Protein 1ZBT (pdb70)

Secondary structure (DSSP, 8-state):
---HHHHHHHHHHHHHH---HHHHHHHHHHHHHHHHHHHHHHHHH--TTT--HHHHHHHHHHHHHHHHHHHTTTSPPPTTTTS----EEEE-TTTHHHHHHHHHHH--HHHHHHHT-B----EEE-SSS-EEEEE--BSTTHHHHHGGG-EEEEEEE--TT-SS-PPEEEEEEEE-----GGGS---GGGEEEEEE------EEEEEETTTTEEE---SSSHHHHHHH--HHHHHHHHHHHHHHHHHT----S-S-TTSEEEEEETTTTEEEETTTTEEES-HHHHHTT--HHHHHHHHHHHHHHHHHH--

Radius of gyration: 23.43 Å; Cα contacts (8 Å, |Δi|>4): 506; chains: 1; bounding box: 68×44×74 Å

InterPro domains:
  IPR000352 Peptide chain release factor class I [PF00472] (212-322)
  IPR000352 Peptide chain release factor class I [PS00745] (229-245)
  IPR004373 Peptide chain release factor 1 [MF_00093] (3-358)
  IPR004373 Peptide chain release factor 1 [TIGR00019] (3-358)
  IPR005139 Peptide chain release factor [PF03462] (11-205)
  IPR005139 Peptide chain release factor [SM00937] (65-180)
  IPR045853 Peptide chain release factor class I superfamily [SSF75620] (10-354)
  IPR050057 Prokaryotic/Mitochondrial Release Factor [PTHR43804] (4-354)

B-factor: mean 55.48, std 9.58, range [25.25, 95.74]

Nearest PDB structures (foldseek):
  1zbt-assembly1_A  TM=1.003E+00  e=2.595E-54  Streptococcus mutans
  6orl-assembly1_A  TM=9.577E-01  e=1.094E-27  Escherichia coli
  5czp-assembly2_QY  TM=5.592E-01  e=3.294E-20  Escherichia coli K-12
  5u9f-assembly1_Z  TM=5.588E-01  e=1.654E-20  Escherichia coli K-12
  6szs-assembly1_z  TM=5.430E-01  e=8.683E-19  Bacillus subtilis subsp. subtilis str. 168

Organism: Streptococcus mutans serotype c (strain ATCC 700610 / UA159) (NCBI:txid210007)

Solvent-accessible surface area: 17696 Å² total

CATH classification: 6.10.140.1950 (+2 more: 3.30.70.1660, 3.30.160.20)

Structure (mmCIF, N/CA/C/O backbone):
data_1ZBT
#
_entry.id   1ZBT
#
_cell.length_a   69.444
_cell.length_b   69.444
_cell.length_c   188.165
_cell.angle_alpha   90.000
_cell.angle_beta   90.000
_cell.angle_gamma   90.000
#
_symmetry.space_group_name_H-M   'P 43 21 2'
#
loop_
_entity.id
_entity.type
_entity.pdbx_description
1 polymer 'Peptide chain release factor 1'
2 water water
#
loop_
_atom_site.group_PDB
_atom_site.id
_atom_site.type_symbol
_atom_site.label_atom_id
_atom_site.label_alt_id
_atom_site.label_comp_id
_atom_site.label_asym_id
_atom_site.label_entity_id
_atom_site.label_seq_id
_atom_site.pdbx_PDB_ins_code
_atom_site.Cartn_x
_atom_site.Cartn_y
_atom_site.Cartn_z
_atom_site.occupancy
_atom_site.B_iso_or_equiv
_atom_site.auth_seq_id
_atom_site.auth_comp_id
_atom_site.auth_asym_id
_atom_site.auth_atom_id
_atom_site.pdbx_PDB_model_num
ATOM 1 N N . HIS A 1 11 ? 13.667 55.595 78.937 1.00 68.89 -1 HIS A N 1
ATOM 2 C CA . HIS A 1 11 ? 14.249 54.480 79.734 1.00 68.54 -1 HIS A CA 1
ATOM 3 C C . HIS A 1 11 ? 15.219 55.024 80.783 1.00 68.23 -1 HIS A C 1
ATOM 4 O O . HIS A 1 11 ? 16.432 55.070 80.545 1.00 69.44 -1 HIS A O 1
ATOM 6 N N . HIS A 1 12 ? 14.675 55.440 81.931 1.00 66.77 0 HIS A N 1
ATOM 7 C CA . HIS A 1 12 ? 15.488 55.880 83.086 1.00 66.23 0 HIS A CA 1
ATOM 8 C C . HIS A 1 12 ? 15.769 54.702 84.024 1.00 64.57 0 HIS A C 1
ATOM 9 O O . HIS A 1 12 ? 15.245 54.617 85.137 1.00 63.71 0 HIS A O 1
ATOM 24 N N . ASN A 1 14 ? 18.425 51.746 85.870 1.00 53.71 2 ASN A N 1
ATOM 25 C CA . ASN A 1 14 ? 19.680 51.760 86.619 1.00 50.02 2 ASN A CA 1
ATOM 26 C C . ASN A 1 14 ? 20.619 50.701 86.102 1.00 48.96 2 ASN A C 1
ATOM 27 O O . ASN A 1 14 ? 20.296 49.999 85.156 1.00 48.33 2 ASN A O 1
ATOM 32 N N . ILE A 1 15 ? 21.790 50.607 86.720 1.00 49.02 3 ILE A N 1
ATOM 33 C CA . ILE A 1 15 ? 22.806 49.648 86.306 1.00 50.82 3 ILE A CA 1
ATOM 34 C C . ILE A 1 15 ? 22.249 48.222 86.209 1.00 50.65 3 ILE A C 1
ATOM 35 O O . ILE A 1 15 ? 22.551 47.500 85.262 1.00 51.18 3 ILE A O 1
ATOM 40 N N . TYR A 1 16 ? 21.420 47.825 87.170 1.00 49.47 4 TYR A N 1
ATOM 41 C CA . TYR A 1 16 ? 20.927 46.449 87.198 1.00 48.45 4 TYR A CA 1
ATOM 42 C C . TYR A 1 16 ? 19.915 46.198 86.087 1.00 47.12 4 TYR A C 1
ATOM 43 O O . TYR A 1 16 ? 19.844 45.100 85.528 1.00 46.20 4 TYR A O 1
ATOM 52 N N . ASP A 1 17 ? 19.129 47.221 85.783 1.00 45.65 5 ASP A N 1
ATOM 53 C CA . ASP A 1 17 ? 18.206 47.154 84.678 1.00 44.53 5 ASP A CA 1
ATOM 54 C C . ASP A 1 17 ? 18.939 47.003 83.364 1.00 45.41 5 ASP A C 1
ATOM 55 O O . ASP A 1 17 ? 18.569 46.171 82.535 1.00 46.74 5 ASP A O 1
ATOM 60 N N . GLN A 1 18 ? 19.994 47.790 83.185 1.00 45.53 6 GLN A N 1
ATOM 61 C CA . GLN A 1 18 ? 20.788 47.739 81.963 1.00 45.44 6 GLN A CA 1
ATOM 62 C C . GLN A 1 18 ? 21.400 46.368 81.747 1.00 45.26 6 GLN A C 1
ATOM 63 O O . GLN A 1 18 ? 21.416 45.848 80.624 1.00 46.37 6 GLN A O 1
ATOM 69 N N . LEU A 1 19 ? 21.912 45.794 82.829 1.00 45.75 7 LEU A N 1
ATOM 70 C CA . LEU A 1 19 ? 22.572 44.482 82.791 1.00 46.42 7 LEU A CA 1
ATOM 71 C C . LEU A 1 19 ? 21.584 43.358 82.564 1.00 45.77 7 LEU A C 1
ATOM 72 O O . LEU A 1 19 ? 21.887 42.400 81.866 1.00 46.16 7 LEU A O 1
ATOM 77 N N . GLN A 1 20 ? 20.412 43.475 83.172 1.00 46.70 8 GLN A N 1
ATOM 78 C CA . GLN A 1 20 ? 19.326 42.538 82.933 1.00 47.16 8 GLN A CA 1
ATOM 79 C C . GLN A 1 20 ? 18.845 42.644 81.481 1.00 47.76 8 GLN A C 1
ATOM 80 O O . GLN A 1 20 ? 18.510 41.634 80.856 1.00 48.21 8 GLN A O 1
ATOM 86 N N . ALA A 1 21 ? 18.826 43.869 80.951 1.00 47.26 9 ALA A N 1
ATOM 87 C CA . ALA A 1 21 ? 18.498 44.092 79.545 1.00 47.01 9 ALA A CA 1
ATOM 88 C C . ALA A 1 21 ? 19.531 43.434 78.628 1.00 47.11 9 ALA A C 1
ATOM 89 O O . ALA A 1 21 ? 19.169 42.876 77.596 1.00 47.80 9 ALA A O 1
ATOM 91 N N . VAL A 1 22 ? 20.808 43.489 79.000 1.00 46.70 10 VAL A N 1
ATOM 92 C CA . VAL A 1 22 ? 21.843 42.803 78.224 1.00 46.23 10 VAL A CA 1
ATOM 93 C C . VAL A 1 22 ? 21.636 41.297 78.260 1.00 47.43 10 VAL A C 1
ATOM 94 O O . VAL A 1 22 ? 21.703 40.631 77.224 1.00 48.79 10 VAL A O 1
ATOM 98 N N . GLU A 1 23 ? 21.405 40.757 79.452 1.00 48.84 11 GLU A N 1
ATOM 99 C CA . GLU A 1 23 ? 21.229 39.314 79.593 1.00 50.82 11 GLU A CA 1
ATOM 100 C C . GLU A 1 23 ? 20.008 38.839 78.793 1.00 50.57 11 GLU A C 1
ATOM 101 O O . GLU A 1 23 ? 20.063 37.816 78.119 1.00 51.52 11 GLU A O 1
ATOM 107 N N . ASP A 1 24 ? 18.919 39.599 78.853 1.00 50.24 12 ASP A N 1
ATOM 108 C CA . ASP A 1 24 ? 17.723 39.286 78.078 1.00 50.00 12 ASP A CA 1
ATOM 109 C C . ASP A 1 24 ? 17.996 39.333 76.573 1.00 50.09 12 ASP A C 1
ATOM 110 O O . ASP A 1 24 ? 17.483 38.501 75.827 1.00 50.08 12 ASP A O 1
ATOM 115 N N . ARG A 1 25 ? 18.799 40.303 76.139 1.00 50.08 13 ARG A N 1
ATOM 116 C CA . ARG A 1 25 ? 19.203 40.415 74.738 1.00 50.47 13 ARG A CA 1
ATOM 117 C C . ARG A 1 25 ? 20.157 39.295 74.374 1.00 51.60 13 ARG A C 1
ATOM 118 O O . ARG A 1 25 ? 20.121 38.790 73.259 1.00 51.33 13 ARG A O 1
ATOM 120 N N . TYR A 1 26 ? 21.015 38.914 75.318 1.00 53.21 14 TYR A N 1
ATOM 121 C CA . TYR A 1 26 ? 21.894 37.759 75.144 1.00 53.78 14 TYR A CA 1
ATOM 122 C C . TYR A 1 26 ? 21.074 36.475 74.921 1.00 54.13 14 TYR A C 1
ATOM 123 O O . TYR A 1 26 ? 21.297 35.759 73.943 1.00 54.26 14 TYR A O 1
ATOM 132 N N . GLU A 1 27 ? 20.113 36.203 75.805 1.00 54.38 15 GLU A N 1
ATOM 133 C CA . GLU A 1 27 ? 19.256 35.010 75.680 1.00 54.31 15 GLU A CA 1
ATOM 134 C C . GLU A 1 27 ? 18.380 35.043 74.420 1.00 55.04 15 GLU A C 1
ATOM 135 O O . GLU A 1 27 ? 17.965 33.997 73.923 1.00 53.87 15 GLU A O 1
ATOM 141 N N . GLU A 1 28 ? 18.103 36.245 73.914 1.00 56.40 16 GLU A N 1
ATOM 142 C CA . GLU A 1 28 ? 17.501 36.414 72.589 1.00 57.02 16 GLU A CA 1
ATOM 143 C C . GLU A 1 28 ? 18.471 35.937 71.512 1.00 56.96 16 GLU A C 1
ATOM 144 O O . GLU A 1 28 ? 18.077 35.238 70.587 1.00 57.42 16 GLU A O 1
ATOM 150 N N . LEU A 1 29 ? 19.741 36.313 71.644 1.00 57.18 17 LEU A N 1
ATOM 151 C CA . LEU A 1 29 ? 20.778 35.902 70.696 1.00 56.72 17 LEU A CA 1
ATOM 152 C C . LEU A 1 29 ? 21.240 34.470 70.988 1.00 56.25 17 LEU A C 1
ATOM 153 O O . LEU A 1 29 ? 20.727 33.502 70.399 1.00 55.58 17 LEU A O 1
ATOM 158 N N . ARG A 1 50 ? 26.362 37.454 66.175 1.00 47.71 38 ARG A N 1
ATOM 159 C CA . ARG A 1 50 ? 27.775 37.560 66.516 1.00 48.72 38 ARG A CA 1
ATOM 160 C C . ARG A 1 50 ? 28.009 38.628 67.576 1.00 50.79 38 ARG A C 1
ATOM 161 O O . ARG A 1 50 ? 29.155 38.871 67.962 1.00 50.90 38 ARG A O 1
ATOM 163 N N . GLU A 1 51 ? 26.921 39.265 68.031 1.00 52.58 39 GLU A N 1
ATOM 164 C CA . GLU A 1 51 ? 26.931 40.174 69.195 1.00 53.27 39 GLU A CA 1
ATOM 165 C C . GLU A 1 51 ? 26.672 39.423 70.507 1.00 54.67 39 GLU A C 1
ATOM 166 O O . GLU A 1 51 ? 26.558 40.048 71.571 1.00 53.92 39 GLU A O 1
ATOM 168 N N . GLU A 1 52 ? 26.557 38.094 70.422 1.00 55.32 40 GLU A N 1
ATOM 169 C CA . GLU A 1 52 ? 26.472 37.234 71.601 1.00 55.31 40 GLU A CA 1
ATOM 170 C C . GLU A 1 52 ? 27.827 37.193 72.305 1.00 55.61 40 GLU A C 1
ATOM 171 O O . GLU A 1 52 ? 27.891 37.212 73.537 1.00 56.44 40 GLU A O 1
ATOM 173 N N . ALA A 1 53 ? 28.905 37.140 71.520 1.00 55.56 41 ALA A N 1
ATOM 174 C CA . ALA A 1 53 ? 30.263 37.143 72.070 1.00 55.79 41 ALA A CA 1
ATOM 175 C C . ALA A 1 53 ? 30.585 38.490 72.717 1.00 56.10 41 ALA A C 1
ATOM 176 O O . ALA A 1 53 ? 31.275 38.547 73.743 1.00 56.07 41 ALA A O 1
ATOM 178 N N . ASN A 1 54 ? 30.066 39.565 72.122 1.00 55.99 42 ASN A N 1
ATOM 179 C CA . ASN A 1 54 ? 30.199 40.911 72.688 1.00 56.11 42 ASN A CA 1
ATOM 180 C C . ASN A 1 54 ? 29.623 40.986 74.100 1.00 56.00 42 ASN A C 1
ATOM 181 O O . ASN A 1 54 ? 30.148 41.715 74.946 1.00 56.73 42 ASN A O 1
ATOM 186 N N . SER A 1 55 ? 28.541 40.234 74.333 1.00 55.55 43 SER A N 1
ATOM 187 C CA . SER A 1 55 ? 27.852 40.181 75.634 1.00 54.81 43 SER A CA 1
ATOM 188 C C . SER A 1 55 ? 28.445 39.146 76.597 1.00 54.78 43 SER A C 1
ATOM 189 O O . SER A 1 55 ? 28.478 39.382 77.805 1.00 55.35 43 SER A O 1
ATOM 192 N N . ARG A 1 56 ? 28.893 38.010 76.052 1.00 54.25 44 ARG A N 1
ATOM 193 C CA . ARG A 1 56 ? 29.361 36.844 76.833 1.00 53.27 44 ARG A CA 1
ATOM 194 C C . ARG A 1 56 ? 29.976 37.176 78.200 1.00 52.31 44 ARG A C 1
ATOM 195 O O . ARG A 1 56 ? 29.484 36.709 79.223 1.00 50.56 44 ARG A O 1
ATOM 197 N N . GLU A 1 57 ? 31.039 37.985 78.206 1.00 52.42 45 GLU A N 1
ATOM 198 C CA . GLU A 1 57 ? 31.770 38.329 79.440 1.00 52.00 45 GLU A CA 1
ATOM 199 C C . GLU A 1 57 ? 30.893 39.055 80.450 1.00 51.93 45 GLU A C 1
ATOM 200 O O . GLU A 1 57 ? 30.992 38.797 81.652 1.00 53.24 45 GLU A O 1
ATOM 202 N N . THR A 1 58 ? 30.031 39.953 79.973 1.00 51.33 46 THR A N 1
ATOM 203 C CA . THR A 1 58 ? 29.179 40.740 80.871 1.00 50.18 46 THR A CA 1
ATOM 204 C C . THR A 1 58 ? 28.126 39.884 81.571 1.00 49.94 46 THR A C 1
ATOM 205 O O . THR A 1 58 ? 27.930 40.009 82.784 1.00 48.29 46 THR A O 1
ATOM 209 N N . VAL A 1 59 ? 27.456 39.012 80.822 1.00 50.25 47 VAL A N 1
ATOM 210 C CA . VAL A 1 59 ? 26.376 38.224 81.408 1.00 51.29 47 VAL A CA 1
ATOM 211 C C . VAL A 1 59 ? 26.918 37.274 82.480 1.00 51.51 47 VAL A C 1
ATOM 212 O O . VAL A 1 59 ? 26.271 37.068 83.500 1.00 51.99 47 VAL A O 1
ATOM 216 N N . ALA A 1 60 ? 28.112 36.725 82.256 1.00 51.56 48 ALA A N 1
ATOM 217 C CA . ALA A 1 60 ? 28.733 35.792 83.199 1.00 51.41 48 ALA A CA 1
ATOM 218 C C . ALA A 1 60 ? 29.133 36.496 84.501 1.00 51.35 48 ALA A C 1
ATOM 219 O O . ALA A 1 60 ? 29.166 35.873 85.566 1.00 51.17 48 ALA A O 1
ATOM 221 N N . VAL A 1 61 ? 29.429 37.791 84.408 1.00 51.44 49 VAL A N 1
ATOM 222 C CA . VAL A 1 61 ? 29.748 38.603 85.585 1.00 51.53 49 VAL A CA 1
ATOM 223 C C . VAL A 1 61 ? 28.482 38.963 86.362 1.00 52.00 49 VAL A C 1
ATOM 224 O O . VAL A 1 61 ? 28.434 38.819 87.585 1.00 52.13 49 VAL A O 1
ATOM 228 N N . TYR A 1 62 ? 27.465 39.437 85.643 1.00 52.39 50 TYR A N 1
ATOM 229 C CA . TYR A 1 62 ? 26.182 39.790 86.250 1.00 52.38 50 TYR A CA 1
ATOM 230 C C . TYR A 1 62 ? 25.5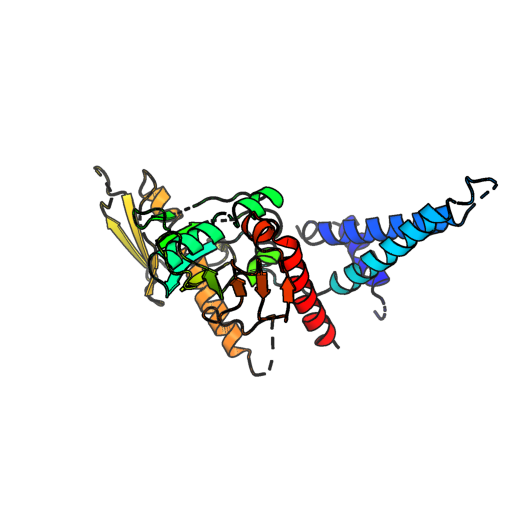06 38.546 86.818 1.00 52.34 50 TYR A C 1
ATOM 231 O O . TYR A 1 62 ? 25.015 38.576 87.941 1.00 52.76 50 TYR A O 1
ATOM 240 N N . ARG A 1 63 ? 25.502 37.453 86.051 1.00 51.86 51 ARG A N 1
ATOM 241 C CA . ARG A 1 63 ? 25.003 36.161 86.538 1.00 51.27 51 ARG A CA 1
ATOM 242 C C . ARG A 1 63 ? 25.744 35.700 87.784 1.00 51.83 51 ARG A C 1
ATOM 243 O O . ARG A 1 63 ? 25.136 35.128 88.696 1.00 51.96 51 ARG A O 1
ATOM 251 N N . GLU A 1 64 ? 27.047 35.946 87.836 1.00 51.46 52 GLU A N 1
ATOM 252 C CA . GLU A 1 64 ? 27.799 35.581 89.024 1.00 52.41 52 GLU A CA 1
ATOM 253 C C . GLU A 1 64 ? 27.500 36.516 90.201 1.00 51.56 52 GLU A C 1
ATOM 254 O O . GLU A 1 64 ? 27.508 36.082 91.354 1.00 51.26 52 GLU A O 1
ATOM 260 N N . TYR A 1 65 ? 27.242 37.790 89.906 1.00 50.92 53 TYR A N 1
ATOM 261 C CA . TYR A 1 65 ? 26.817 38.757 90.925 1.00 50.09 53 TYR A CA 1
ATOM 262 C C . TYR A 1 65 ? 25.453 38.391 91.507 1.00 49.88 53 TYR A C 1
ATOM 263 O O . TYR A 1 65 ? 25.195 38.561 92.699 1.00 50.29 53 TYR A O 1
ATOM 272 N N . LYS A 1 66 ? 24.570 37.915 90.648 1.00 50.03 54 LYS A N 1
ATOM 273 C CA . LYS A 1 66 ? 23.256 37.475 91.086 1.00 49.50 54 LYS A CA 1
ATOM 274 C C . LYS A 1 66 ? 23.356 36.217 91.935 1.00 50.34 54 LYS A C 1
ATOM 275 O O . LYS A 1 66 ? 22.569 36.028 92.864 1.00 50.08 54 LYS A O 1
ATOM 281 N N . GLN A 1 67 ? 24.327 35.364 91.617 1.00 52.41 55 GLN A N 1
ATOM 282 C CA . GLN A 1 67 ? 24.601 34.167 92.422 1.00 53.49 55 GLN A CA 1
ATOM 283 C C . GLN A 1 67 ? 25.111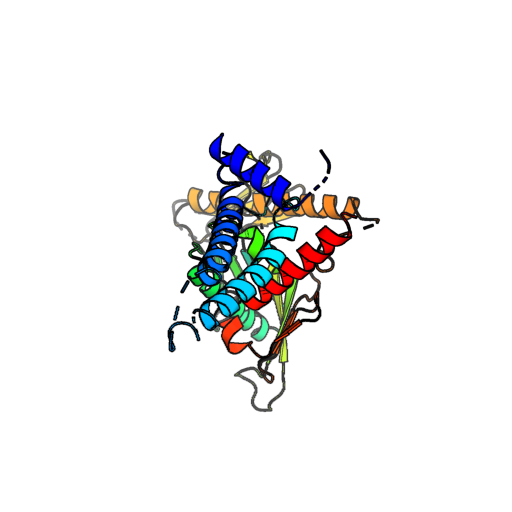 34.560 93.809 1.00 53.91 55 GLN A C 1
ATOM 284 O O . GLN A 1 67 ? 24.730 33.946 94.801 1.00 54.99 55 GLN A O 1
ATOM 290 N N . VAL A 1 68 ? 25.959 35.587 93.871 1.00 54.30 56 VAL A N 1
ATOM 291 C CA . VAL A 1 68 ? 26.479 36.084 95.146 1.00 54.38 56 VAL A CA 1
ATOM 292 C C . VAL A 1 68 ? 25.323 36.631 95.986 1.00 54.86 56 VAL A C 1
ATOM 293 O O . VAL A 1 68 ? 25.208 36.316 97.167 1.00 54.98 56 VAL A O 1
ATOM 297 N N . VAL A 1 69 ? 24.461 37.430 95.361 1.00 55.87 57 VAL A N 1
ATOM 298 C CA . VAL A 1 69 ? 23.322 38.057 96.049 1.00 55.77 57 VAL A CA 1
ATOM 299 C C . VAL A 1 69 ? 22.346 37.003 96.594 1.00 55.46 57 VAL A C 1
ATOM 300 O O . VAL A 1 69 ? 21.749 37.185 97.662 1.00 55.09 57 VAL A O 1
ATOM 304 N N . GLN A 1 70 ? 22.193 35.905 95.862 1.00 55.18 58 GLN A N 1
ATOM 305 C CA . GLN A 1 70 ? 21.426 34.779 96.358 1.00 55.68 58 GLN A CA 1
ATOM 306 C C . GLN A 1 70 ? 22.149 34.165 97.552 1.00 56.43 58 GLN A C 1
ATOM 307 O O . GLN A 1 70 ? 21.531 33.926 98.589 1.00 56.63 58 GLN A O 1
ATOM 313 N N . ASN A 1 71 ? 23.459 33.942 97.406 1.00 56.80 59 ASN A N 1
ATOM 314 C CA . ASN A 1 71 ? 24.297 33.371 98.478 1.00 56.76 59 ASN A CA 1
ATOM 315 C C . ASN A 1 71 ? 24.223 34.147 99.806 1.00 57.64 59 ASN A C 1
ATOM 316 O O . ASN A 1 71 ? 24.336 33.557 100.893 1.00 57.98 59 ASN A O 1
ATOM 321 N N . ILE A 1 72 ? 24.035 35.461 99.709 1.00 57.84 60 ILE A N 1
ATOM 322 C CA . ILE A 1 72 ? 23.885 36.325 100.884 1.00 58.39 60 ILE A CA 1
ATOM 323 C C . ILE A 1 72 ? 22.513 36.108 101.522 1.00 59.22 60 ILE A C 1
ATOM 324 O O . ILE A 1 72 ? 22.397 35.978 102.743 1.00 59.19 60 ILE A O 1
ATOM 329 N N . ALA A 1 73 ? 21.481 36.059 100.684 1.00 61.09 61 ALA A N 1
ATOM 330 C CA . ALA A 1 73 ? 20.124 35.729 101.127 1.00 61.73 61 ALA A CA 1
ATOM 331 C C . ALA A 1 73 ? 20.055 34.327 101.735 1.00 62.22 61 ALA A C 1
ATOM 332 O O . ALA A 1 73 ? 19.359 34.115 102.728 1.00 62.83 61 ALA A O 1
ATOM 334 N N . ASP A 1 74 ? 20.776 33.377 101.139 1.00 63.33 62 ASP A N 1
ATOM 335 C CA . ASP A 1 74 ? 20.860 32.003 101.664 1.00 64.94 62 ASP A CA 1
ATOM 336 C C . ASP A 1 74 ? 21.536 31.955 103.043 1.00 65.79 62 ASP A C 1
ATOM 337 O O . ASP A 1 74 ? 21.064 31.267 103.955 1.00 65.76 62 ASP A O 1
ATOM 342 N N . ALA A 1 75 ? 22.641 32.687 103.186 1.00 66.54 63 ALA A N 1
ATOM 343 C CA . ALA A 1 75 ? 23.383 32.734 104.451 1.00 66.28 63 ALA A CA 1
ATOM 344 C C . ALA A 1 75 ? 22.571 33.404 105.561 1.00 65.72 63 ALA A C 1
ATOM 345 O O . ALA A 1 75 ? 22.741 33.082 106.743 1.00 66.03 63 ALA A O 1
ATOM 347 N N . GLN A 1 76 ? 21.689 34.326 105.177 1.00 64.88 64 GLN A N 1
ATOM 348 C CA . GLN A 1 76 ? 20.800 34.988 106.134 1.00 64.17 64 GLN A CA 1
ATOM 349 C C . GLN A 1 76 ? 19.701 34.065 106.651 1.00 63.67 64 GLN A C 1
ATOM 350 O O . GLN A 1 76 ? 19.186 34.288 107.745 1.00 63.30 64 GLN A O 1
ATOM 356 N N . GLU A 1 77 ? 19.359 33.030 105.877 1.00 63.57 65 GLU A N 1
ATOM 357 C CA . GLU A 1 77 ? 18.402 31.990 106.313 1.00 63.03 65 GLU A CA 1
ATOM 358 C C . GLU A 1 77 ? 19.069 30.813 107.058 1.00 61.96 65 GLU A C 1
ATOM 359 O O . GLU A 1 77 ? 18.416 30.144 107.865 1.00 62.05 65 GLU A O 1
ATOM 366 N N . PRO A 1 86 ? 25.119 24.962 116.396 1.00 57.90 74 PRO A N 1
ATOM 367 C CA . PRO A 1 86 ? 25.438 26.030 117.352 1.00 57.96 74 PRO A CA 1
ATOM 368 C C . PRO A 1 86 ? 26.634 26.875 116.890 1.00 58.00 74 PRO A C 1
ATOM 369 O O . PRO A 1 86 ? 26.549 28.108 116.873 1.00 57.51 74 PRO A O 1
ATOM 373 N N . GLU A 1 87 ? 27.733 26.200 116.535 1.00 57.73 75 GLU A N 1
ATOM 374 C CA . GLU A 1 87 ? 28.874 26.823 115.850 1.00 56.96 75 GLU A CA 1
ATOM 375 C C . GLU A 1 87 ? 28.665 26.828 114.336 1.00 56.39 75 GLU A C 1
ATOM 376 O O . GLU A 1 87 ? 29.493 27.367 113.599 1.00 56.25 75 GLU A O 1
ATOM 378 N N . LEU A 1 88 ? 27.574 26.213 113.879 1.00 55.76 76 LEU A N 1
ATOM 379 C CA . LEU A 1 88 ? 27.161 26.305 112.480 1.00 55.77 76 LEU A CA 1
ATOM 380 C C . LEU A 1 88 ? 26.608 27.703 112.202 1.00 55.90 76 LEU A C 1
ATOM 381 O O . LEU A 1 88 ? 26.693 28.199 111.076 1.00 55.67 76 LEU A O 1
ATOM 386 N N . GLU A 1 89 ? 26.031 28.327 113.232 1.00 56.16 77 GLU A N 1
ATOM 387 C CA . GLU A 1 89 ? 25.582 29.720 113.149 1.00 56.03 77 GLU A CA 1
ATOM 388 C C . GLU A 1 89 ? 26.784 30.648 112.933 1.00 56.14 77 GLU A C 1
ATOM 389 O O . GLU A 1 89 ? 26.747 31.542 112.085 1.00 55.49 77 GLU A O 1
ATOM 391 N N . GLU A 1 90 ? 27.852 30.418 113.698 1.00 56.80 78 GLU A N 1
ATOM 392 C CA . GLU A 1 90 ? 29.090 31.190 113.552 1.00 56.71 78 GLU A CA 1
ATOM 393 C C . GLU A 1 90 ? 29.762 30.928 112.204 1.00 56.18 78 GLU A C 1
ATOM 394 O O . GLU A 1 90 ? 30.349 31.836 111.617 1.00 56.07 78 GLU A O 1
ATOM 408 N N . ALA A 1 92 ? 28.136 30.014 109.289 1.00 53.01 80 ALA A N 1
ATOM 409 C CA . ALA A 1 92 ? 27.321 30.6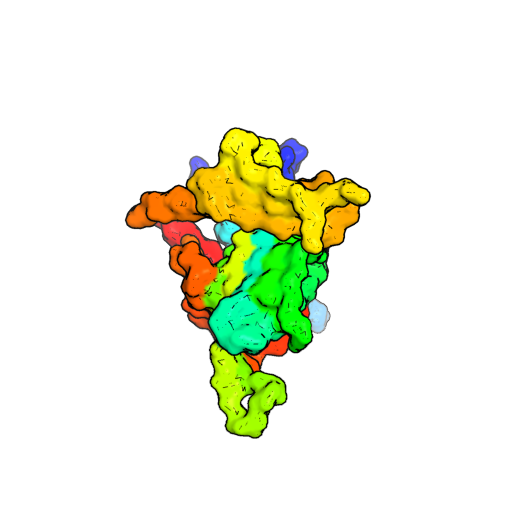90 108.278 1.00 51.92 80 ALA A CA 1
ATOM 410 C C . ALA A 1 92 ? 27.453 32.218 108.333 1.00 51.29 80 ALA A C 1
ATOM 411 O O . ALA A 1 92 ? 27.275 32.896 107.320 1.00 49.93 80 ALA A O 1
ATOM 413 N N . LYS A 1 93 ? 27.760 32.753 109.515 1.00 51.20 81 LYS A N 1
ATOM 414 C CA . LYS A 1 93 ? 27.968 34.193 109.690 1.00 51.30 81 LYS A CA 1
ATOM 415 C C . LYS A 1 93 ? 29.257 34.643 109.000 1.00 50.93 81 LYS A C 1
ATOM 416 O O . LYS A 1 93 ? 29.327 35.747 108.459 1.00 50.85 81 LYS A O 1
ATOM 418 N N . GLU A 1 94 ? 30.269 33.775 109.028 1.00 51.28 82 GLU A N 1
ATOM 419 C CA . GLU A 1 94 ? 31.512 33.966 108.263 1.00 50.74 82 GLU A CA 1
ATOM 420 C C . GLU A 1 94 ? 31.253 33.911 106.765 1.00 50.18 82 GLU A C 1
ATOM 421 O O . GLU A 1 94 ? 31.689 34.787 106.015 1.00 48.72 82 GLU A O 1
ATOM 427 N N . GLU A 1 95 ? 30.546 32.868 106.340 1.00 50.92 83 GLU A N 1
ATOM 428 C CA . GLU A 1 95 ? 30.178 32.699 104.934 1.00 52.61 83 GLU A CA 1
ATOM 429 C C . GLU A 1 95 ? 29.410 33.908 104.413 1.00 52.08 83 GLU A C 1
ATOM 430 O O . GLU A 1 95 ? 29.608 34.331 103.283 1.00 52.74 83 GLU A O 1
ATOM 436 N N . LEU A 1 96 ? 28.543 34.465 105.255 1.00 53.52 84 LEU A N 1
ATOM 437 C CA . LEU A 1 96 ? 27.778 35.661 104.915 1.00 52.98 84 LEU A CA 1
ATOM 438 C C . LEU A 1 96 ? 28.711 36.856 104.722 1.00 52.15 84 LEU A C 1
ATOM 439 O O . LEU A 1 96 ? 28.607 37.558 103.721 1.00 51.84 84 LEU A O 1
ATOM 444 N N . LYS A 1 97 ? 29.613 37.084 105.676 1.00 51.37 85 LYS A N 1
ATOM 445 C CA . LYS A 1 97 ? 30.581 38.177 105.566 1.00 50.90 85 LYS A CA 1
ATOM 446 C C . LYS A 1 97 ? 31.347 38.035 104.257 1.00 50.71 85 LYS A C 1
ATOM 447 O O . LYS A 1 97 ? 31.448 38.996 103.494 1.00 49.93 85 LYS A O 1
ATOM 449 N N . ASN A 1 98 ? 31.863 36.831 103.995 1.00 51.14 86 ASN A N 1
ATOM 450 C CA . ASN A 1 98 ? 32.594 36.550 102.743 1.00 51.78 86 ASN A CA 1
ATOM 451 C C . ASN A 1 98 ? 31.752 36.853 101.500 1.00 52.15 86 ASN A C 1
ATOM 452 O O . ASN A 1 98 ? 32.232 37.500 100.569 1.00 52.28 86 ASN A O 1
ATOM 457 N N . SER A 1 99 ? 30.501 36.400 101.492 1.00 52.35 87 SER A N 1
ATOM 4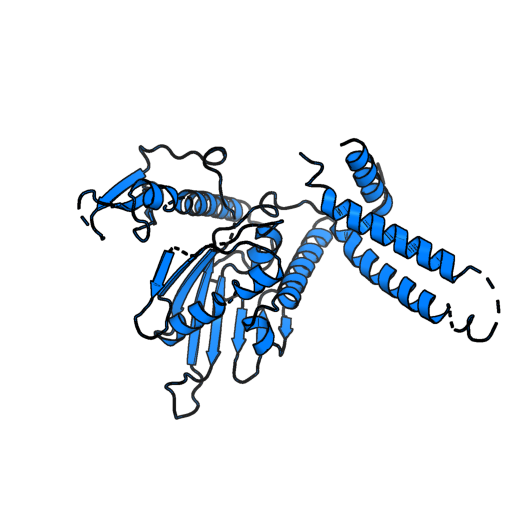58 C CA . SER A 1 99 ? 29.586 36.704 100.384 1.00 53.70 87 SER A CA 1
ATOM 459 C C . SER A 1 99 ? 29.351 38.207 100.238 1.00 54.48 87 SER A C 1
ATOM 460 O O . SER A 1 99 ? 29.374 38.724 99.126 1.00 57.33 87 SER A O 1
ATOM 463 N N . LYS A 1 100 ? 29.129 38.898 101.356 1.00 54.14 88 LYS A N 1
ATOM 464 C CA . LYS A 1 100 ? 28.852 40.338 101.344 1.00 52.96 88 LYS A CA 1
ATOM 465 C C . LYS A 1 100 ? 30.024 41.137 100.770 1.00 53.44 88 LYS A C 1
ATOM 466 O O . LYS A 1 100 ? 29.821 42.145 100.078 1.00 52.78 88 LYS A O 1
ATOM 472 N N . VAL A 1 101 ? 31.238 40.667 101.058 1.00 54.24 89 VAL A N 1
ATOM 473 C CA . VAL A 1 101 ? 32.481 41.299 100.600 1.00 55.41 89 VAL A CA 1
ATOM 474 C C . VAL A 1 101 ? 32.651 41.157 99.083 1.00 56.69 89 VAL A C 1
ATOM 475 O O . VAL A 1 101 ? 33.171 42.056 98.411 1.00 56.95 89 VAL A O 1
ATOM 479 N N . ALA A 1 102 ? 32.216 40.015 98.559 1.00 58.04 90 ALA A N 1
ATOM 480 C CA . ALA A 1 102 ? 32.284 39.734 97.129 1.00 58.40 90 ALA A CA 1
ATOM 481 C C . ALA A 1 102 ? 31.262 40.577 96.361 1.00 58.59 90 ALA A C 1
ATOM 482 O O . ALA A 1 102 ? 31.526 41.022 95.242 1.00 59.08 90 ALA A O 1
ATOM 484 N N . LYS A 1 103 ? 30.095 40.791 96.960 1.00 58.29 91 LYS A N 1
ATOM 485 C CA . LYS A 1 103 ? 29.109 41.696 96.388 1.00 57.50 91 LYS A CA 1
ATOM 486 C C . LYS A 1 103 ? 29.720 43.088 96.209 1.00 57.27 91 LYS A C 1
ATOM 487 O O . LYS A 1 103 ? 29.599 43.673 95.141 1.00 56.09 91 LYS A O 1
ATOM 493 N N . GLU A 1 104 ? 30.388 43.599 97.244 1.00 57.55 92 GLU A N 1
ATOM 494 C CA . GLU A 1 104 ? 31.081 44.891 97.158 1.00 57.21 92 GLU A CA 1
ATOM 495 C C . GLU A 1 104 ? 32.048 44.894 95.980 1.00 56.96 92 GLU A C 1
ATOM 496 O O . GLU A 1 104 ? 32.096 45.850 95.204 1.00 56.52 92 GLU A O 1
ATOM 498 N N . GLU A 1 105 ? 32.794 43.803 95.836 1.00 58.24 93 GLU A N 1
ATOM 499 C CA . GLU A 1 105 ? 33.787 43.674 94.760 1.00 59.56 93 GLU A CA 1
ATOM 500 C C . GLU A 1 105 ? 33.150 43.647 93.374 1.00 59.26 93 GLU A C 1
ATOM 501 O O . GLU A 1 105 ? 33.682 44.234 92.431 1.00 59.42 93 GLU A O 1
ATOM 507 N N . TYR A 1 106 ? 32.020 42.955 93.258 1.00 59.28 94 TYR A N 1
ATOM 508 C CA . TYR A 1 106 ? 31.284 42.885 92.000 1.00 59.53 94 TYR A CA 1
ATOM 509 C C . TYR A 1 106 ? 30.539 44.180 91.698 1.00 59.33 94 TYR A C 1
ATOM 510 O O . TYR A 1 106 ? 30.457 44.581 90.543 1.00 59.16 94 TYR A O 1
ATOM 519 N N . GLU A 1 107 ? 30.007 44.835 92.727 1.00 59.89 95 GLU A N 1
ATOM 520 C CA . GLU A 1 107 ? 29.364 46.140 92.554 1.00 60.11 95 GLU A CA 1
ATOM 521 C C . GLU A 1 107 ? 30.304 47.074 91.800 1.00 60.08 95 GLU A C 1
ATOM 522 O O . GLU A 1 107 ? 29.907 47.704 90.814 1.00 59.07 95 GLU A O 1
ATOM 528 N N . GLU A 1 108 ? 31.552 47.135 92.273 1.00 61.32 96 GLU A N 1
ATOM 529 C CA . GLU A 1 108 ? 32.610 47.932 91.641 1.00 62.22 96 GLU A CA 1
ATOM 530 C C . GLU A 1 108 ? 32.820 47.505 90.191 1.00 61.18 96 GLU A C 1
ATOM 531 O O . GLU A 1 108 ? 33.014 48.346 89.323 1.00 62.89 96 GLU A O 1
ATOM 537 N N . LYS A 1 109 ? 32.773 46.202 89.930 1.00 59.92 97 LYS A N 1
ATOM 538 C CA . LYS A 1 109 ? 32.922 45.687 88.567 1.00 59.61 97 LYS A CA 1
ATOM 539 C C . LYS A 1 109 ? 31.794 46.163 87.651 1.00 59.17 97 LYS A C 1
ATOM 540 O O . LYS A 1 109 ? 32.059 46.642 86.545 1.00 60.49 97 LYS A O 1
ATOM 546 N N . LEU A 1 110 ? 30.555 46.065 88.138 1.00 57.42 98 LEU A N 1
ATOM 547 C CA . LEU A 1 110 ? 29.354 46.243 87.317 1.00 55.89 98 LEU A CA 1
ATOM 548 C C . LEU A 1 110 ? 29.222 47.613 86.682 1.00 53.31 98 LEU A C 1
ATOM 549 O O . LEU A 1 110 ? 28.894 47.722 85.510 1.00 51.62 98 LEU A O 1
ATOM 554 N N . ARG A 1 111 ? 29.438 48.658 87.469 1.00 53.55 99 ARG A N 1
ATOM 555 C CA . ARG A 1 111 ? 29.289 50.031 86.970 1.00 53.17 99 ARG A CA 1
ATOM 556 C C . ARG A 1 111 ? 29.985 50.241 85.616 1.00 51.57 99 ARG A C 1
ATOM 557 O O . ARG A 1 111 ? 29.442 50.886 84.720 1.00 53.20 99 ARG A O 1
ATOM 561 N N . PHE A 1 112 ? 31.155 49.642 85.446 1.00 49.28 100 PHE A N 1
ATOM 562 C CA . PHE A 1 112 ? 31.972 49.862 84.251 1.00 47.67 100 PHE A CA 1
ATOM 563 C C . PHE A 1 112 ? 31.655 48.936 83.074 1.00 47.70 100 PHE A C 1
ATOM 564 O O . PHE A 1 112 ? 32.175 49.145 81.969 1.00 45.38 100 PHE A O 1
ATOM 572 N N . LEU A 1 113 ? 30.838 47.908 83.314 1.00 47.54 101 LEU A N 1
ATOM 573 C CA . LEU A 1 113 ? 30.509 46.924 82.283 1.00 48.01 101 LEU A CA 1
ATOM 574 C C . LEU A 1 113 ? 29.785 47.537 81.104 1.00 48.56 101 LEU A C 1
ATOM 575 O O . LEU A 1 113 ? 30.042 47.163 79.970 1.00 47.81 101 LEU A O 1
ATOM 580 N N . LEU A 1 114 ? 28.864 48.458 81.381 1.00 50.75 102 LEU A N 1
ATOM 581 C CA . LEU A 1 114 ? 28.033 49.075 80.338 1.00 51.93 102 LEU A CA 1
ATOM 582 C C . LEU A 1 114 ? 28.733 50.243 79.621 1.00 51.08 102 LEU A C 1
ATOM 583 O O . LEU A 1 114 ? 28.127 50.905 78.778 1.00 50.52 102 LEU A O 1
ATOM 588 N N . LEU A 1 115 ? 29.996 50.503 79.948 1.00 49.63 103 LEU A N 1
ATOM 589 C CA . LEU A 1 115 ? 30.737 51.551 79.261 1.00 51.44 103 LEU A CA 1
ATOM 590 C C . LEU A 1 115 ? 30.880 51.228 77.770 1.00 52.68 103 LEU A C 1
ATOM 591 O O . LEU A 1 115 ? 30.922 50.055 77.385 1.00 52.22 103 LEU A O 1
ATOM 596 N N . PRO A 1 116 ? 30.982 52.271 76.933 1.00 54.13 104 PRO A N 1
ATOM 597 C CA . PRO A 1 116 ? 31.256 52.063 75.515 1.00 56.57 104 PRO A CA 1
ATOM 598 C C . PRO A 1 116 ? 32.677 51.528 75.298 1.00 58.04 104 PRO A C 1
ATOM 599 O O . PRO A 1 116 ? 33.642 52.118 75.783 1.00 56.08 104 PRO A O 1
ATOM 603 N N . LYS A 1 117 ? 32.783 50.407 74.589 1.00 61.07 105 LYS A N 1
ATOM 604 C CA . LYS A 1 117 ? 34.063 49.770 74.330 1.00 64.59 105 LYS A CA 1
ATOM 605 C C . LYS A 1 117 ? 34.686 50.333 73.051 1.00 63.48 105 LYS A C 1
ATOM 606 O O . LYS A 1 117 ? 33.995 50.501 72.030 1.00 61.56 105 LYS A O 1
ATOM 612 N N . ASP A 1 118 ? 35.987 50.621 73.128 1.00 62.47 106 ASP A N 1
ATOM 613 C CA . ASP A 1 118 ? 36.841 50.727 71.955 1.00 62.05 106 ASP A CA 1
ATOM 614 C C . ASP A 1 118 ? 36.601 49.459 71.155 1.00 60.59 106 ASP A C 1
ATOM 615 O O . ASP A 1 118 ? 36.762 48.367 71.687 1.00 60.19 106 ASP A O 1
ATOM 620 N N . PRO A 1 119 ? 36.211 49.595 69.876 1.00 60.58 107 PRO A N 1
ATOM 621 C CA . PRO A 1 119 ? 35.855 48.404 69.095 1.00 59.62 107 PRO A CA 1
ATOM 622 C C . PRO A 1 119 ? 37.052 47.514 68.767 1.00 58.42 107 PRO A C 1
ATOM 623 O O . PRO A 1 119 ? 36.867 46.372 68.348 1.00 59.69 107 PRO A O 1
ATOM 627 N N . ASN A 1 120 ? 38.259 48.044 68.956 1.00 56.26 108 ASN A N 1
ATOM 628 C CA . ASN A 1 120 ? 39.478 47.257 68.893 1.00 54.97 108 ASN A CA 1
ATOM 629 C C . ASN A 1 120 ? 39.775 46.406 70.128 1.00 54.33 108 ASN A C 1
ATOM 630 O O . ASN A 1 120 ? 40.709 45.604 70.094 1.00 52.57 108 ASN A O 1
ATOM 635 N N . ASP A 1 121 ? 39.017 46.574 71.212 1.00 54.35 109 ASP A N 1
ATOM 636 C CA . ASP A 1 121 ? 39.361 45.902 72.481 1.00 55.77 109 ASP A CA 1
ATOM 637 C C . ASP A 1 121 ? 39.421 44.385 72.357 1.00 55.60 109 ASP A C 1
ATOM 638 O O . ASP A 1 121 ? 40.266 43.737 72.971 1.00 54.81 109 ASP A O 1
ATOM 643 N N . ASP A 1 122 ? 38.539 43.828 71.539 1.00 56.39 110 ASP A N 1
ATOM 644 C CA . ASP A 1 122 ? 38.442 42.382 71.379 1.00 57.81 110 ASP A CA 1
ATOM 645 C C . ASP A 1 122 ? 39.372 41.812 70.292 1.00 56.82 110 ASP A C 1
ATOM 646 O O . ASP A 1 122 ? 39.232 40.652 69.911 1.00 55.16 110 ASP A O 1
ATOM 651 N N . LYS A 1 123 ? 40.338 42.606 69.823 1.00 56.50 111 LYS A N 1
ATOM 652 C CA . LYS A 1 123 ? 41.197 42.197 68.699 1.00 56.18 111 LYS A CA 1
ATOM 653 C C . LYS A 1 123 ? 42.493 41.592 69.169 1.00 55.18 111 LYS A C 1
ATOM 654 O O . LYS A 1 123 ? 42.949 41.891 70.262 1.00 58.26 111 LYS A O 1
ATOM 660 N N . ASN A 1 124 ? 43.094 40.749 68.334 1.00 52.01 112 ASN A N 1
ATOM 661 C CA . ASN A 1 124 ? 44.462 40.308 68.577 1.00 50.37 112 ASN A CA 1
ATOM 662 C C . ASN A 1 124 ? 45.336 41.517 68.281 1.00 49.35 112 ASN A C 1
ATOM 663 O O . ASN A 1 124 ? 44.856 42.500 67.712 1.00 49.95 112 ASN A O 1
ATOM 668 N N . ILE A 1 125 ? 46.610 41.460 68.647 1.00 47.45 113 ILE A N 1
ATOM 669 C CA . ILE A 1 125 ? 47.479 42.609 68.445 1.00 48.77 113 ILE A CA 1
ATOM 670 C C . ILE A 1 125 ? 48.812 42.250 67.805 1.00 48.07 113 ILE A C 1
ATOM 671 O O . ILE A 1 125 ? 49.282 41.130 67.934 1.00 48.25 113 ILE A O 1
ATOM 676 N N . ILE A 1 126 ? 49.407 43.214 67.107 1.00 48.84 114 ILE A N 1
ATOM 677 C CA . ILE A 1 126 ? 50.804 43.127 66.730 1.00 49.62 114 ILE A CA 1
ATOM 678 C C . ILE A 1 126 ? 51.565 43.891 67.804 1.00 51.42 114 ILE A C 1
ATOM 679 O O . ILE A 1 126 ? 51.203 45.018 68.147 1.00 50.98 114 ILE A O 1
ATOM 684 N N . LEU A 1 127 ? 52.610 43.253 68.331 1.00 53.43 115 LEU A N 1
ATOM 685 C CA . LEU A 1 127 ? 53.463 43.810 69.366 1.00 53.99 115 LEU A CA 1
ATOM 686 C C . LEU A 1 127 ? 54.842 44.068 68.814 1.00 53.79 115 LEU A C 1
ATOM 687 O O . LEU A 1 127 ? 55.418 43.189 68.221 1.00 55.16 115 LEU A O 1
ATOM 692 N N . GLU A 1 128 ? 55.385 45.258 69.043 1.00 55.51 116 GLU A N 1
ATOM 693 C CA . GLU A 1 128 ? 56.754 45.578 68.644 1.00 55.13 116 GLU A CA 1
ATOM 694 C C . GLU A 1 128 ? 57.521 46.161 69.815 1.00 51.15 116 GLU A C 1
ATOM 695 O O . GLU A 1 128 ? 57.042 47.042 70.490 1.00 49.20 116 GLU A O 1
ATOM 701 N N . ILE A 1 129 ? 58.742 45.683 70.007 1.00 52.31 117 ILE A N 1
ATOM 702 C CA . ILE A 1 129 ? 59.632 46.151 71.063 1.00 53.93 117 ILE A CA 1
ATOM 703 C C . ILE A 1 129 ? 60.989 46.465 70.428 1.00 52.74 117 ILE A C 1
ATOM 704 O O . ILE A 1 129 ? 61.496 45.667 69.644 1.00 49.64 117 ILE A O 1
ATOM 709 N N . ARG A 1 130 ? 61.549 47.632 70.730 1.00 54.45 118 ARG A N 1
ATOM 710 C CA . ARG A 1 130 ? 62.868 48.023 70.232 1.00 57.70 118 ARG A CA 1
ATOM 711 C C . ARG A 1 130 ? 63.730 48.604 71.349 1.00 55.71 118 ARG A C 1
ATOM 712 O O . ARG A 1 130 ? 63.300 49.485 72.080 1.00 56.59 118 ARG A O 1
ATOM 720 N N . GLY A 1 131 ? 64.946 48.109 71.488 1.00 54.77 119 GLY A N 1
ATOM 721 C CA . GLY A 1 131 ? 65.933 48.794 72.306 1.00 55.39 119 GLY A CA 1
ATOM 722 C C . GLY A 1 131 ? 66.099 50.196 71.753 1.00 54.64 119 GLY A C 1
ATOM 723 O O . GLY A 1 131 ? 66.400 50.359 70.582 1.00 54.93 119 GLY A O 1
ATOM 724 N N . ALA A 1 132 ? 65.847 51.206 72.578 1.00 53.72 120 ALA A N 1
ATOM 725 C CA . ALA A 1 132 ? 66.044 52.591 72.173 1.00 53.15 120 ALA A CA 1
ATOM 726 C C . ALA A 1 132 ? 67.345 53.124 72.811 1.00 53.70 120 ALA A C 1
ATOM 727 O O . ALA A 1 132 ? 68.420 52.605 72.509 1.00 54.10 120 ALA A O 1
ATOM 729 N N . ALA A 1 133 ? 67.261 54.114 73.698 1.00 53.84 121 ALA A N 1
ATOM 730 C CA . ALA A 1 133 ? 68.448 54.716 74.288 1.00 55.18 121 ALA A CA 1
ATOM 731 C C . ALA A 1 133 ? 69.029 53.859 75.415 1.00 55.82 121 ALA A C 1
ATOM 732 O O . ALA A 1 133 ? 68.290 53.363 76.257 1.00 56.01 121 ALA A O 1
ATOM 734 N N . GLY A 1 134 ? 70.351 53.700 75.430 1.00 56.14 122 GLY A N 1
ATOM 735 C CA . GLY A 1 134 ? 71.037 52.941 76.489 1.00 57.88 122 GLY A CA 1
ATOM 736 C C . GLY A 1 134 ? 72.109 51.966 76.008 1.00 58.55 122 GLY A C 1
ATOM 737 O O . GLY A 1 134 ? 72.963 51.521 76.796 1.00 58.19 122 GLY A O 1
ATOM 738 N N . GLY A 1 135 ? 72.065 51.626 74.720 1.00 58.42 123 GLY A N 1
ATOM 739 C CA . GLY A 1 135 ? 73.044 50.733 74.134 1.00 57.81 123 GLY A CA 1
ATOM 740 C C . GLY A 1 135 ? 72.654 49.294 74.366 1.00 58.13 123 GLY A C 1
ATOM 741 O O . GLY A 1 135 ? 71.479 48.938 74.238 1.00 58.61 123 GLY A O 1
ATOM 742 N N . ASP A 1 136 ? 73.644 48.472 74.710 1.00 58.41 124 ASP A N 1
ATOM 743 C CA . ASP A 1 136 ? 73.449 47.041 74.940 1.00 59.45 124 ASP A CA 1
ATOM 744 C C . ASP A 1 136 ? 72.397 46.797 75.999 1.00 60.40 124 ASP A C 1
ATOM 745 O O . ASP A 1 136 ? 71.554 45.925 75.851 1.00 62.05 124 ASP A O 1
ATOM 750 N N . GLU A 1 137 ? 72.464 47.583 77.070 1.00 60.51 125 GLU A N 1
ATOM 751 C CA . GLU A 1 137 ? 71.504 47.498 78.162 1.00 59.24 125 GLU A CA 1
ATOM 752 C C . GLU A 1 137 ? 70.080 47.701 77.689 1.00 56.80 125 GLU A C 1
ATOM 753 O O . GLU A 1 137 ? 69.173 47.078 78.211 1.00 56.78 125 GLU A O 1
ATOM 759 N N . ALA A 1 138 ? 69.884 48.548 76.687 1.00 55.03 126 ALA A N 1
ATOM 760 C CA . ALA A 1 138 ? 68.546 48.778 76.150 1.00 52.84 126 ALA A CA 1
ATOM 761 C C . ALA A 1 138 ? 68.038 47.537 75.410 1.00 52.71 126 ALA A C 1
ATOM 762 O O . ALA A 1 138 ? 66.868 47.180 75.514 1.00 52.17 126 ALA A O 1
ATOM 764 N N . ALA A 1 139 ? 68.929 46.865 74.683 1.00 53.58 127 ALA A N 1
ATOM 765 C CA . ALA A 1 139 ? 68.575 45.620 73.986 1.00 54.40 127 ALA A CA 1
ATOM 766 C C . ALA A 1 139 ? 68.298 44.467 74.965 1.00 55.37 127 ALA A C 1
ATOM 767 O O . ALA A 1 139 ? 67.338 43.710 74.792 1.00 54.01 127 ALA A O 1
ATOM 769 N N . LEU A 1 140 ? 69.118 44.343 76.004 1.00 55.37 128 LEU A N 1
ATOM 770 C CA . LEU A 1 140 ? 68.808 43.398 77.082 1.00 55.21 128 LEU A CA 1
ATOM 771 C C . LEU A 1 140 ? 67.391 43.623 77.598 1.00 53.65 128 LEU A C 1
ATOM 772 O O . LEU A 1 140 ? 66.598 42.694 77.615 1.00 53.89 128 LEU A O 1
ATOM 777 N N . PHE A 1 141 ? 67.058 44.860 77.958 1.00 53.19 129 PHE A N 1
ATOM 778 C CA . PHE A 1 141 ? 65.742 45.173 78.548 1.00 52.10 129 PHE A CA 1
ATOM 779 C C . PHE A 1 141 ? 64.589 44.894 77.606 1.00 53.02 129 PHE A C 1
ATOM 780 O O . PHE A 1 141 ? 63.512 44.427 78.034 1.00 53.85 129 PHE A O 1
ATOM 788 N N . ALA A 1 142 ? 64.795 45.186 76.323 1.00 52.38 130 ALA A N 1
ATOM 789 C CA . ALA A 1 142 ? 63.826 44.797 75.302 1.00 51.08 130 ALA A CA 1
ATOM 790 C C . ALA A 1 142 ? 63.552 43.292 75.386 1.00 51.22 130 ALA A C 1
ATOM 791 O O . ALA A 1 142 ? 62.405 42.843 75.294 1.00 51.37 130 ALA A O 1
ATOM 793 N N . GLY A 1 143 ? 64.610 42.516 75.589 1.00 50.78 131 GLY A N 1
ATOM 794 C CA . GLY A 1 143 ? 64.473 41.088 75.805 1.00 51.28 131 GLY A CA 1
ATOM 795 C C . GLY A 1 143 ? 63.700 40.773 77.067 1.00 51.93 131 GLY A C 1
ATOM 796 O O . GLY A 1 143 ? 62.869 39.871 77.092 1.00 50.71 131 GLY A O 1
ATOM 797 N N . ASP A 1 144 ? 63.983 41.522 78.129 1.00 53.58 132 ASP A N 1
ATOM 798 C CA . ASP A 1 144 ? 63.263 41.356 79.389 1.00 54.17 132 ASP A CA 1
ATOM 799 C C . ASP A 1 144 ? 61.779 41.611 79.203 1.00 51.84 132 ASP A C 1
ATOM 800 O O . ASP A 1 144 ? 60.969 40.825 79.665 1.00 52.26 132 ASP A O 1
ATOM 805 N N . LEU A 1 145 ? 61.432 42.681 78.497 1.00 51.80 133 LEU A N 1
ATOM 806 C CA . LEU A 1 145 ? 60.031 42.968 78.175 1.00 50.96 133 LEU A CA 1
ATOM 807 C C . LEU A 1 145 ? 59.385 41.871 77.338 1.00 54.50 133 LEU A C 1
ATOM 808 O O . LEU A 1 145 ? 58.217 41.550 77.515 1.00 55.95 133 LEU A O 1
ATOM 813 N N . LEU A 1 146 ? 60.141 41.300 76.412 1.00 54.19 134 LEU A N 1
ATOM 814 C CA . LEU A 1 146 ? 59.583 40.323 75.521 1.00 51.85 134 LEU A CA 1
ATOM 815 C C . LEU A 1 146 ? 59.219 39.122 76.364 1.00 53.79 134 LEU A C 1
ATOM 816 O O . LEU A 1 146 ? 58.113 38.583 76.240 1.00 53.98 134 LEU A O 1
ATOM 821 N N . ASN A 1 147 ? 60.152 38.713 77.224 1.00 53.49 135 ASN A N 1
ATOM 822 C CA . ASN A 1 147 ? 59.921 37.606 78.140 1.00 52.58 135 ASN A CA 1
ATOM 823 C C . ASN A 1 147 ? 58.694 37.839 79.014 1.00 51.75 135 ASN A C 1
ATOM 824 O O . ASN A 1 147 ? 57.885 36.947 79.197 1.00 51.46 135 ASN A O 1
ATOM 837 N N . TYR A 1 149 ? 55.979 39.707 78.424 1.00 50.86 137 TYR A N 1
ATOM 838 C CA . TYR A 1 149 ? 54.747 39.598 77.657 1.00 50.90 137 TYR A CA 1
ATOM 839 C C . TYR A 1 149 ? 54.498 38.160 77.223 1.00 52.50 137 TYR A C 1
ATOM 840 O O . TYR A 1 149 ? 53.365 37.684 77.171 1.00 53.87 137 TYR A O 1
ATOM 849 N N . GLN A 1 150 ? 55.579 37.455 76.947 1.00 54.31 138 GLN A N 1
ATOM 850 C CA . GLN A 1 150 ? 55.508 36.052 76.582 1.00 56.91 138 GLN A CA 1
ATOM 851 C C . GLN A 1 150 ? 54.986 35.225 77.775 1.00 55.67 138 GLN A C 1
ATOM 852 O O . GLN A 1 150 ? 54.170 34.325 77.616 1.00 52.67 138 GLN A O 1
ATOM 858 N N . LYS A 1 151 ? 55.445 35.555 78.979 1.00 55.69 139 LYS A N 1
ATOM 859 C CA . LYS A 1 151 ? 54.949 34.890 80.179 1.00 54.49 139 LYS A CA 1
ATOM 860 C C . LYS A 1 151 ? 53.510 35.288 80.534 1.00 53.22 139 LYS A C 1
ATOM 861 O O . LYS A 1 151 ? 52.685 34.435 80.924 1.00 51.57 139 LYS A O 1
ATOM 867 N N . TYR A 1 152 ? 53.201 36.563 80.347 1.00 50.72 140 TYR A N 1
ATOM 868 C CA . TYR A 1 152 ? 51.851 37.067 80.547 1.00 52.04 140 TYR A CA 1
ATOM 869 C C . TYR A 1 152 ? 50.928 36.403 79.570 1.00 53.85 140 TYR A C 1
ATOM 870 O O . TYR A 1 152 ? 49.886 35.887 79.963 1.00 56.27 140 TYR A O 1
ATOM 879 N N . ALA A 1 153 ? 51.321 36.368 78.300 1.00 54.34 141 ALA A N 1
ATOM 880 C CA . ALA A 1 153 ? 50.489 35.743 77.287 1.00 54.43 141 ALA A CA 1
ATOM 881 C C . ALA A 1 153 ? 50.211 34.281 77.633 1.00 54.22 141 ALA A C 1
ATOM 882 O O . ALA A 1 153 ? 49.079 33.823 77.503 1.00 55.19 141 ALA A O 1
ATOM 884 N N . GLU A 1 154 ? 51.226 33.559 78.095 1.00 54.16 142 GLU A N 1
ATOM 885 C CA . GLU A 1 154 ? 51.019 32.203 78.630 1.00 55.68 142 GLU A CA 1
ATOM 886 C C . GLU A 1 154 ? 49.925 32.225 79.706 1.00 58.07 142 GLU A C 1
ATOM 887 O O . GLU A 1 154 ? 48.904 31.561 79.557 1.00 58.77 142 GLU A O 1
ATOM 890 N N . ASN A 1 155 ? 50.146 33.002 80.773 1.00 60.40 143 ASN A N 1
ATOM 891 C CA . ASN A 1 155 ? 49.161 33.184 81.850 1.00 60.59 143 ASN A CA 1
ATOM 892 C C . ASN A 1 155 ? 47.751 33.427 81.313 1.00 58.90 143 ASN A C 1
ATOM 893 O O . ASN A 1 155 ? 46.811 32.795 81.752 1.00 57.90 143 ASN A O 1
ATOM 898 N N . GLN A 1 156 ? 47.605 34.340 80.354 1.00 57.92 144 GLN A N 1
ATOM 899 C CA . GLN A 1 156 ? 46.275 34.684 79.830 1.00 56.71 144 GLN A CA 1
ATOM 900 C C . GLN A 1 156 ? 45.682 33.646 78.866 1.00 55.54 144 GLN A C 1
ATOM 901 O O . GLN A 1 156 ? 44.552 33.806 78.390 1.00 56.48 144 GLN A O 1
ATOM 907 N N . GLY A 1 157 ? 46.433 32.587 78.575 1.00 53.08 145 GLY A N 1
ATOM 908 C CA . GLY A 1 157 ? 45.977 31.563 77.652 1.00 51.73 145 GLY A CA 1
ATOM 909 C C . GLY A 1 157 ? 46.090 31.964 76.192 1.00 51.44 145 GLY A C 1
ATOM 910 O O . GLY A 1 157 ? 45.541 31.283 75.338 1.00 48.23 145 GLY A O 1
ATOM 911 N N . TRP A 1 158 ? 46.824 33.049 75.902 1.00 50.71 146 TRP A N 1
ATOM 912 C CA . TRP A 1 158 ? 46.989 33.520 74.535 1.00 49.43 146 TRP A CA 1
ATOM 913 C C . TRP A 1 158 ? 48.099 32.794 73.768 1.00 50.48 146 TRP A C 1
ATOM 914 O O . TRP A 1 158 ? 48.969 32.134 74.354 1.00 47.68 146 TRP A O 1
ATOM 925 N N . LYS A 1 159 ? 48.046 32.944 72.440 1.00 52.42 147 LYS A N 1
ATOM 926 C CA . LYS A 1 159 ? 49.114 32.522 71.536 1.00 52.63 147 LYS A CA 1
ATOM 927 C C . LYS A 1 159 ? 50.041 33.708 71.302 1.00 52.13 147 LYS A C 1
ATOM 928 O O . LYS A 1 159 ? 49.582 34.813 71.054 1.00 52.08 147 LYS A O 1
ATOM 934 N N . PHE A 1 160 ? 51.339 33.463 71.387 1.00 51.33 148 PHE A N 1
ATOM 935 C CA . PHE A 1 160 ? 52.346 34.479 71.217 1.00 51.49 148 PHE A CA 1
ATOM 936 C C . PHE A 1 160 ? 53.302 33.991 70.132 1.00 54.26 148 PHE A C 1
ATOM 937 O O . PHE A 1 160 ? 54.181 33.175 70.403 1.00 55.28 148 PHE A O 1
ATOM 945 N N . GLU A 1 161 ? 53.127 34.473 68.902 1.00 55.70 149 GLU A N 1
ATOM 946 C CA . GLU A 1 161 ? 54.063 34.163 67.811 1.00 55.70 149 GLU A CA 1
ATOM 947 C C . GLU A 1 161 ? 55.080 35.290 67.672 1.00 53.75 149 GLU A C 1
ATOM 948 O O . GLU A 1 161 ? 54.712 36.430 67.476 1.00 53.79 149 GLU A O 1
ATOM 954 N N . VAL A 1 162 ? 56.359 34.989 67.762 1.00 52.26 150 VAL A N 1
ATOM 955 C CA . VAL A 1 162 ? 57.346 35.965 67.344 1.00 52.21 150 VAL A CA 1
ATOM 956 C C . VAL A 1 162 ? 57.454 35.892 65.824 1.00 51.92 150 VAL A C 1
ATOM 957 O O . VAL A 1 162 ? 57.869 34.872 65.272 1.00 51.23 150 VAL A O 1
ATOM 969 N N . GLU A 1 164 ? 59.128 38.212 63.624 1.00 45.89 152 GLU A N 1
ATOM 970 C CA . GLU A 1 164 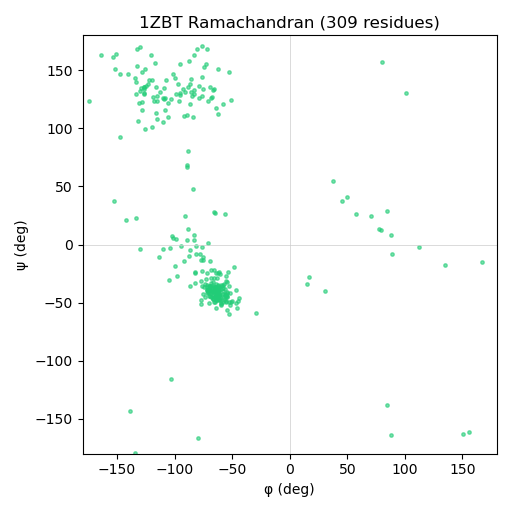? 60.527 38.394 63.345 1.00 46.05 152 GLU A CA 1
ATOM 971 C C . GLU A 1 164 ? 61.221 39.089 64.484 1.00 44.79 152 GLU A C 1
ATOM 972 O O . GLU A 1 164 ? 60.607 39.809 65.254 1.00 47.30 152 GLU A O 1
ATOM 978 N N . ALA A 1 165 ? 62.506 38.834 64.613 1.00 45.87 153 ALA A N 1
ATOM 979 C CA . ALA A 1 165 ? 63.285 39.409 65.689 1.00 48.46 153 ALA A CA 1
ATOM 980 C C . ALA A 1 165 ? 64.729 39.550 65.267 1.00 50.62 153 ALA A C 1
ATOM 981 O O . ALA A 1 165 ? 65.238 38.774 64.460 1.00 50.76 153 ALA A O 1
ATOM 983 N N . SER A 1 166 ? 65.374 40.550 65.844 1.00 52.45 154 SER A N 1
ATOM 984 C CA . SER A 1 166 ? 66.672 41.001 65.405 1.00 54.32 154 SER A CA 1
ATOM 985 C C . SER A 1 166 ? 67.559 41.116 66.662 1.00 55.21 154 SER A C 1
ATOM 986 O O . SER A 1 166 ? 67.366 42.005 67.492 1.00 52.77 154 SER A O 1
ATOM 989 N N . ALA A 1 167 ? 68.482 40.164 66.813 1.00 57.08 155 ALA A N 1
ATOM 990 C CA . ALA A 1 167 ? 69.386 40.090 67.963 1.00 58.04 155 ALA A CA 1
ATOM 991 C C . ALA A 1 167 ? 70.641 40.939 67.711 1.00 59.39 155 ALA A C 1
ATOM 992 O O . ALA A 1 167 ? 70.978 41.238 66.560 1.00 57.95 155 ALA A O 1
ATOM 994 N N . ASN A 1 168 ? 71.320 41.332 68.792 1.00 61.67 156 ASN A N 1
ATOM 995 C CA . ASN A 1 168 ? 72.567 42.122 68.701 1.00 62.75 156 ASN A CA 1
ATOM 996 C C . ASN A 1 168 ? 73.818 41.275 68.848 1.00 64.49 156 ASN A C 1
ATOM 997 O O . ASN A 1 168 ? 74.925 41.812 68.894 1.00 66.32 156 ASN A O 1
ATOM 1002 N N . GLY A 1 169 ? 73.644 39.958 68.936 1.00 66.15 157 GLY A N 1
ATOM 1003 C CA . GLY A 1 169 ? 74.777 39.034 69.008 1.00 67.18 157 GLY A CA 1
ATOM 1004 C C . GLY A 1 169 ? 75.538 39.084 70.325 1.00 67.59 157 GLY A C 1
ATOM 1005 O O . GLY A 1 169 ? 76.717 38.757 70.377 1.00 67.50 157 GLY A O 1
ATOM 1006 N N . VAL A 1 170 ? 74.874 39.517 71.390 1.00 68.37 158 VAL A N 1
ATOM 1007 C CA . VAL A 1 170 ? 75.454 39.414 72.725 1.00 68.73 158 VAL A CA 1
ATOM 1008 C C . VAL A 1 170 ? 74.335 39.325 73.776 1.00 68.50 158 VAL A C 1
ATOM 1009 O O . VAL A 1 170 ? 74.438 39.871 74.881 1.00 67.93 158 VAL A O 1
ATOM 1013 N N . GLY A 1 171 ? 73.273 38.602 73.407 1.00 68.52 159 GLY A N 1
ATOM 1014 C CA . GLY A 1 171 ? 72.144 38.322 74.292 1.00 68.90 159 GLY A CA 1
ATOM 1015 C C . GLY A 1 171 ? 71.043 39.369 74.280 1.00 68.83 159 GLY A C 1
ATOM 1016 O O . GLY A 1 171 ? 70.109 39.304 75.092 1.00 69.50 159 GLY A O 1
ATOM 1017 N N . GLY A 1 172 ? 71.137 40.331 73.364 1.00 67.16 160 GLY A N 1
ATOM 1018 C CA . GLY A 1 172 ? 70.230 41.473 73.368 1.00 65.04 160 GLY A CA 1
ATOM 1019 C C . GLY A 1 172 ? 69.383 41.532 72.124 1.00 62.55 160 GLY A C 1
ATOM 1020 O O . GLY A 1 172 ? 69.765 41.018 71.074 1.00 62.67 160 GLY A O 1
ATOM 1021 N N . LEU A 1 173 ? 68.242 42.196 72.259 1.00 59.72 161 LEU A N 1
ATOM 1022 C CA . LEU A 1 173 ? 67.207 42.242 71.239 1.00 57.48 161 LEU A CA 1
ATOM 1023 C C . LEU A 1 173 ? 67.122 43.631 70.611 1.00 55.97 161 LEU A C 1
ATOM 1024 O O . LEU A 1 173 ? 66.626 44.564 71.240 1.00 55.74 161 LEU A O 1
ATOM 1029 N N . LYS A 1 174 ? 67.613 43.769 69.381 1.00 54.95 162 LYS A N 1
ATOM 1030 C CA . LYS A 1 174 ? 67.589 45.056 68.677 1.00 55.25 162 LYS A CA 1
ATOM 1031 C C . LYS A 1 174 ? 66.135 45.472 68.437 1.00 56.45 162 LYS A C 1
ATOM 1032 O O . LYS A 1 174 ? 65.732 46.577 68.807 1.00 57.22 162 LYS A O 1
ATOM 1036 N N . GLU A 1 175 ? 65.360 44.586 67.809 1.00 56.37 163 GLU A N 1
ATOM 1037 C CA . GLU A 1 175 ? 63.904 44.672 67.847 1.00 56.77 163 GLU A CA 1
ATOM 1038 C C . GLU A 1 175 ? 63.210 43.339 67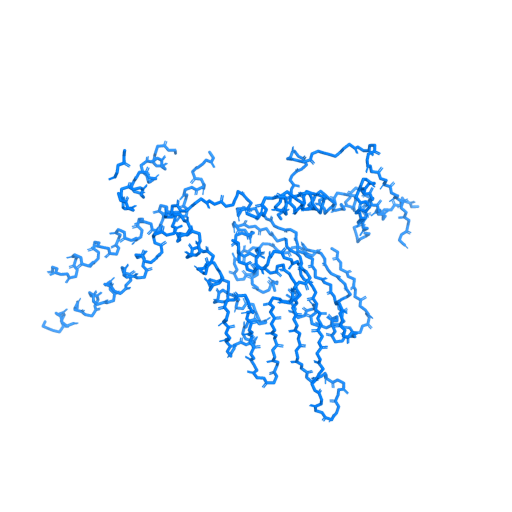.656 1.00 53.36 163 GLU A C 1
ATOM 1039 O O . GLU A 1 175 ? 63.785 42.387 67.170 1.00 53.06 163 GLU A O 1
ATOM 1045 N N . VAL A 1 176 ? 61.949 43.297 68.050 1.00 52.87 164 VAL A N 1
ATOM 1046 C CA . VAL A 1 176 ? 61.115 42.133 67.829 1.00 52.59 164 VAL A CA 1
ATOM 1047 C C . VAL A 1 176 ? 59.720 42.598 67.434 1.00 50.68 164 VAL A C 1
ATOM 1048 O O . VAL A 1 176 ? 59.279 43.645 67.844 1.00 50.04 164 VAL A O 1
ATOM 1052 N N . VAL A 1 177 ? 59.068 41.824 66.585 1.00 50.90 165 VAL A N 1
ATOM 1053 C CA . VAL A 1 177 ? 57.665 42.009 66.264 1.00 52.05 165 VAL A CA 1
ATOM 1054 C C . VAL A 1 177 ? 57.011 40.666 66.508 1.00 50.47 165 VAL A C 1
ATOM 1055 O O . VAL A 1 177 ? 57.514 39.619 66.076 1.00 48.85 165 VAL A O 1
ATOM 1059 N N . ALA A 1 178 ? 55.881 40.696 67.183 1.00 49.85 166 ALA A N 1
ATOM 1060 C CA . ALA A 1 178 ? 55.201 39.477 67.528 1.00 49.90 166 ALA A CA 1
ATOM 1061 C C . ALA A 1 178 ? 53.757 39.725 67.314 1.00 51.51 166 ALA A C 1
ATOM 1062 O O . ALA A 1 178 ? 53.323 40.867 67.267 1.00 49.71 166 ALA A O 1
ATOM 1072 N N . VAL A 1 180 ? 50.154 38.642 69.142 1.00 54.88 168 VAL A N 1
ATOM 1073 C CA . VAL A 1 180 ? 49.505 38.045 70.304 1.00 53.58 168 VAL A CA 1
ATOM 1074 C C . VAL A 1 180 ? 48.008 37.944 70.031 1.00 52.60 168 VAL A C 1
ATOM 1075 O O . VAL A 1 180 ? 47.352 38.951 69.733 1.00 51.50 168 VAL A O 1
ATOM 1079 N N . SER A 1 181 ? 47.497 36.718 70.144 1.00 50.61 169 SER A N 1
ATOM 1080 C CA . SER A 1 181 ? 46.139 36.380 69.786 1.00 52.41 169 SER A CA 1
ATOM 1081 C C . SER A 1 181 ? 45.409 35.641 70.917 1.00 52.24 169 SER A C 1
ATOM 1082 O O . SER A 1 181 ? 46.014 34.874 71.672 1.00 49.05 169 SER A O 1
ATOM 1085 N N . GLY A 1 182 ? 44.099 35.859 70.984 1.00 52.41 170 GLY A N 1
ATOM 1086 C CA . GLY A 1 182 ? 43.250 35.277 72.018 1.00 55.04 170 GLY A CA 1
ATOM 1087 C C . GLY A 1 182 ? 42.068 36.183 72.318 1.00 57.09 170 GLY A C 1
ATOM 1088 O O . GLY A 1 182 ? 41.768 37.093 71.525 1.00 59.19 170 GLY A O 1
ATOM 1089 N N . GLN A 1 183 ? 41.419 35.955 73.466 1.00 56.58 171 GLN A N 1
ATOM 1090 C CA . GLN A 1 183 ? 40.255 36.747 73.880 1.00 55.80 171 GLN A CA 1
ATOM 1091 C C . GLN A 1 183 ? 40.684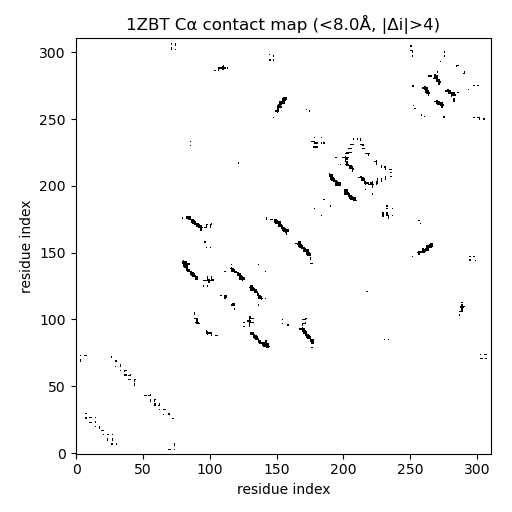 38.161 74.276 1.00 55.09 171 GLN A C 1
ATOM 1092 O O . GLN A 1 183 ? 41.562 38.335 75.106 1.00 56.55 171 GLN A O 1
ATOM 1094 N N . SER A 1 184 ? 40.085 39.157 73.626 1.00 53.45 172 SER A N 1
ATOM 1095 C CA . SER A 1 184 ? 40.311 40.583 73.902 1.00 51.48 172 SER A CA 1
ATOM 1096 C C . SER A 1 184 ? 41.743 41.018 74.262 1.00 48.47 172 SER A C 1
ATOM 1097 O O . SER A 1 184 ? 41.973 41.660 75.268 1.00 49.30 172 SER A O 1
ATOM 1100 N N . VAL A 1 185 ? 42.700 40.691 73.417 1.00 46.06 173 VAL A N 1
ATOM 1101 C CA . VAL A 1 185 ? 44.099 40.876 73.775 1.00 46.82 173 VAL A CA 1
ATOM 1102 C C . VAL A 1 185 ? 44.451 42.370 73.847 1.00 48.32 173 VAL A C 1
ATOM 1103 O O . VAL A 1 185 ? 45.210 42.799 74.703 1.00 46.70 173 VAL A O 1
ATOM 1107 N N . TYR A 1 186 ? 43.884 43.149 72.940 1.00 49.75 174 TYR A N 1
ATOM 1108 C CA . TYR A 1 186 ? 44.133 44.583 72.891 1.00 50.36 174 TYR A CA 1
ATOM 1109 C C . TYR A 1 186 ? 43.546 45.300 74.109 1.00 49.24 174 TYR A C 1
ATOM 1110 O O . TYR A 1 186 ? 44.133 46.245 74.626 1.00 49.96 174 TYR A O 1
ATOM 1119 N N . SER A 1 187 ? 42.387 44.848 74.563 1.00 48.27 175 SER A N 1
ATOM 1120 C CA . SER A 1 187 ? 41.763 45.401 75.765 1.00 47.67 175 SER A CA 1
ATOM 1121 C C . SER A 1 187 ? 42.686 45.388 76.971 1.00 47.69 175 SER A C 1
ATOM 1122 O O . SER A 1 187 ? 42.482 46.173 77.909 1.00 48.81 175 SER A O 1
ATOM 1125 N N . LYS A 1 188 ? 43.677 44.490 76.952 1.00 47.35 176 LYS A N 1
ATOM 1126 C CA . LYS A 1 188 ? 44.628 44.343 78.052 1.00 47.22 176 LYS A CA 1
ATOM 1127 C C . LYS A 1 188 ? 45.986 44.908 77.769 1.00 46.06 176 LYS A C 1
ATOM 1128 O O . LYS A 1 188 ? 46.668 45.314 78.686 1.00 46.32 176 LYS A O 1
ATOM 1134 N N . LEU A 1 189 ? 46.414 44.907 76.517 1.00 47.80 177 LEU A N 1
ATOM 1135 C CA . LEU A 1 189 ? 47.794 45.296 76.184 1.00 49.34 177 LEU A CA 1
ATOM 1136 C C . LEU A 1 189 ? 47.932 46.686 75.573 1.00 50.18 177 LEU A C 1
ATOM 1137 O O . LEU A 1 189 ? 49.062 47.184 75.333 1.00 49.61 177 LEU A O 1
ATOM 1142 N N . LYS A 1 190 ? 46.799 47.334 75.361 1.00 47.44 178 LYS A N 1
ATOM 1143 C CA . LYS A 1 190 ? 46.819 48.602 74.712 1.00 48.63 178 LYS A CA 1
ATOM 1144 C C . LYS A 1 190 ? 47.606 49.649 75.447 1.00 50.00 178 LYS A C 1
ATOM 1145 O O . LYS A 1 190 ? 48.047 50.588 74.823 1.00 50.83 178 LYS A O 1
ATOM 1151 N N . TYR A 1 191 ? 47.740 49.508 76.762 1.00 52.25 179 TYR A N 1
ATOM 1152 C CA . TYR A 1 191 ? 48.439 50.482 77.589 1.00 50.85 179 TYR A CA 1
ATOM 1153 C C . TYR A 1 191 ? 49.953 50.290 77.557 1.00 53.58 179 TYR A C 1
ATOM 1154 O O . TYR A 1 191 ? 50.661 51.131 78.093 1.00 52.66 179 TYR A O 1
ATOM 1163 N N . GLU A 1 192 ? 50.450 49.204 76.945 1.00 52.60 180 GLU A N 1
ATOM 1164 C CA . GLU A 1 192 ? 51.896 48.979 76.885 1.00 52.36 180 GLU A CA 1
ATOM 1165 C C . GLU A 1 192 ? 52.593 49.862 75.887 1.00 53.58 180 GLU A C 1
ATOM 1166 O O . GLU A 1 192 ? 53.797 49.969 75.930 1.00 54.94 180 GLU A O 1
ATOM 1172 N N . SER A 1 193 ? 51.857 50.524 75.000 1.00 56.12 181 SER A N 1
ATOM 1173 C CA . SER A 1 193 ? 52.493 51.410 74.033 1.00 54.92 181 SER A CA 1
ATOM 1174 C C . SER A 1 193 ? 53.166 52.575 74.726 1.00 54.26 181 SER A C 1
ATOM 1175 O O . SER A 1 193 ? 52.515 53.377 75.368 1.00 58.37 181 SER A O 1
ATOM 1178 N N . GLY A 1 194 ? 54.479 52.667 74.584 1.00 54.44 182 GLY A N 1
ATOM 1179 C CA . GLY A 1 194 ? 55.224 53.848 74.982 1.00 53.11 182 GLY A CA 1
ATOM 1180 C C . GLY A 1 194 ? 56.657 53.474 75.276 1.00 52.12 182 GLY A C 1
ATOM 1181 O O . GLY A 1 194 ? 57.112 52.408 74.894 1.00 54.16 182 GLY A O 1
ATOM 1182 N N . ALA A 1 195 ? 57.344 54.353 76.002 1.00 53.33 183 ALA A N 1
ATOM 1183 C CA . ALA A 1 195 ? 58.754 54.194 76.346 1.00 50.89 183 ALA A CA 1
ATOM 1184 C C . ALA A 1 195 ? 58.826 53.638 77.751 1.00 52.61 183 ALA A C 1
ATOM 1185 O O . ALA A 1 195 ? 58.172 54.149 78.645 1.00 53.89 183 ALA A O 1
ATOM 1187 N N . HIS A 1 196 ? 59.593 52.562 77.920 1.00 54.33 184 HIS A N 1
ATOM 1188 C CA . HIS A 1 196 ? 59.693 51.842 79.174 1.00 55.42 184 HIS A CA 1
ATOM 1189 C C . HIS A 1 196 ? 61.115 51.989 79.632 1.00 56.18 184 HIS A C 1
ATOM 1190 O O . HIS A 1 196 ? 62.027 51.446 78.978 1.00 52.19 184 HIS A O 1
ATOM 1197 N N . ARG A 1 197 ? 61.302 52.705 80.744 1.00 56.40 185 ARG A N 1
ATOM 1198 C CA . ARG A 1 197 ? 62.636 53.026 81.229 1.00 55.95 185 ARG A CA 1
ATOM 1199 C C . ARG A 1 197 ? 63.126 51.973 82.191 1.00 56.33 185 ARG A C 1
ATOM 1200 O O . ARG A 1 197 ? 62.423 51.600 83.128 1.00 56.16 185 ARG A O 1
ATOM 1208 N N . VAL A 1 198 ? 64.348 51.500 81.982 1.00 57.43 186 VAL A N 1
ATOM 1209 C CA . VAL A 1 198 ? 64.968 50.601 82.970 1.00 56.43 186 VAL A CA 1
ATOM 1210 C C . VAL A 1 198 ? 66.067 51.355 83.723 1.00 55.68 186 VAL A C 1
ATOM 1211 O O . VAL A 1 198 ? 66.754 52.181 83.138 1.00 57.83 186 VAL A O 1
ATOM 1215 N N . GLN A 1 199 ? 66.179 51.100 85.027 1.00 55.30 187 GLN A N 1
ATOM 1216 C CA . GLN A 1 199 ? 67.302 51.583 85.857 1.00 53.12 187 GLN A CA 1
ATOM 1217 C C . GLN A 1 199 ? 67.886 50.374 86.602 1.00 53.62 187 GLN A C 1
ATOM 1218 O O . GLN A 1 199 ? 67.212 49.691 87.388 1.00 52.94 187 GLN A O 1
ATOM 1224 N N . ARG A 1 200 ? 69.126 50.055 86.305 1.00 52.70 188 ARG A N 1
ATOM 1225 C CA . ARG A 1 200 ? 69.730 48.898 86.911 1.00 52.34 188 ARG A CA 1
ATOM 1226 C C . ARG A 1 200 ? 71.206 48.968 86.736 1.00 51.20 188 ARG A C 1
ATOM 1227 O O . ARG A 1 200 ? 71.685 49.722 85.904 1.00 49.84 188 ARG A O 1
ATOM 1235 N N . VAL A 1 201 ? 71.903 48.175 87.539 1.00 51.04 189 VAL A N 1
ATOM 1236 C CA . VAL A 1 201 ? 73.346 48.088 87.503 1.00 51.50 189 VAL A CA 1
ATOM 1237 C C . VAL A 1 201 ? 73.617 46.996 86.492 1.00 52.03 189 VAL A C 1
ATOM 1238 O O . VAL A 1 201 ? 73.292 45.837 86.746 1.00 51.80 189 VAL A O 1
ATOM 1242 N N . PRO A 1 202 ? 74.182 47.360 85.332 1.00 52.48 190 PRO A N 1
ATOM 1243 C CA . PRO A 1 202 ? 74.529 46.385 84.311 1.00 53.61 190 PRO A CA 1
ATOM 1244 C C . PRO A 1 202 ? 75.379 45.262 84.881 1.00 53.74 190 PRO A C 1
ATOM 1245 O O . PRO A 1 202 ? 76.157 45.489 85.793 1.00 53.78 190 PRO A O 1
ATOM 1249 N N . VAL A 1 203 ? 75.250 44.063 84.337 1.00 55.94 191 VAL A N 1
ATOM 1250 C CA . VAL A 1 203 ? 76.068 42.928 84.802 1.00 57.82 191 VAL A CA 1
ATOM 1251 C C . VAL A 1 203 ? 77.555 43.192 84.535 1.00 57.32 191 VAL A C 1
ATOM 1252 O O . VAL A 1 203 ? 78.429 42.716 85.261 1.00 58.58 191 VAL A O 1
ATOM 1256 N N . THR A 1 204 ? 77.816 43.970 83.490 1.00 56.42 192 THR A N 1
ATOM 1257 C CA . THR A 1 204 ? 79.158 44.422 83.140 1.00 54.28 192 THR A CA 1
ATOM 1258 C C . THR A 1 204 ? 79.783 45.415 84.133 1.00 50.56 192 THR A C 1
ATOM 1259 O O . THR A 1 204 ? 80.984 45.549 84.188 1.00 52.53 192 THR A O 1
ATOM 1263 N N . GLU A 1 205 ? 78.959 46.099 84.911 1.00 47.46 193 GLU A N 1
ATOM 1264 C CA . GLU A 1 205 ? 79.380 47.199 85.785 1.00 44.05 193 GLU A CA 1
ATOM 1265 C C . GLU A 1 205 ? 79.920 46.693 87.109 1.00 40.76 193 GLU A C 1
ATOM 1266 O O . GLU A 1 205 ? 79.237 45.936 87.803 1.00 38.89 193 GLU A O 1
ATOM 1272 N N . SER A 1 206 ? 81.109 47.165 87.488 1.00 38.18 194 SER A N 1
ATOM 1273 C CA . SER A 1 206 ? 81.742 46.746 88.736 1.00 36.01 194 SER A CA 1
ATOM 1274 C C . SER A 1 206 ? 81.569 47.756 89.876 1.00 35.72 194 SER A C 1
ATOM 1275 O O . SER A 1 206 ? 81.738 47.379 91.058 1.00 39.81 194 SER A O 1
ATOM 1278 N N . GLN A 1 207 ? 81.221 49.018 89.524 1.00 35.49 195 GLN A N 1
ATOM 1279 C CA . GLN A 1 207 ? 81.274 50.132 90.472 1.00 37.04 195 GLN A CA 1
ATOM 1280 C C . GLN A 1 207 ? 79.911 50.510 91.048 1.00 40.21 195 GLN A C 1
ATOM 1281 O O . GLN A 1 207 ? 79.785 51.504 91.774 1.00 41.45 195 GLN A O 1
ATOM 1287 N N . GLY A 1 208 ? 78.888 49.724 90.726 1.00 39.74 196 GLY A N 1
ATOM 1288 C CA . GLY A 1 208 ? 77.590 49.910 91.330 1.00 42.21 196 GLY A CA 1
ATOM 1289 C C . GLY A 1 208 ? 76.773 51.040 90.724 1.00 44.15 196 GLY A C 1
ATOM 1290 O O . GLY A 1 208 ? 75.738 51.430 91.254 1.00 43.97 196 GLY A O 1
ATOM 1291 N N . ARG A 1 209 ? 77.216 51.543 89.585 1.00 46.55 197 ARG A N 1
ATOM 1292 C CA . ARG A 1 209 ? 76.516 52.622 88.919 1.00 46.32 197 ARG A CA 1
ATOM 1293 C C . ARG A 1 209 ? 75.272 52.090 88.250 1.00 48.25 197 ARG A C 1
ATOM 1294 O O . ARG A 1 209 ? 75.309 51.074 87.564 1.00 51.38 197 ARG A O 1
ATOM 1302 N N . VAL A 1 210 ? 74.181 52.811 88.448 1.00 48.04 198 VAL A N 1
ATOM 1303 C CA . VAL A 1 210 ? 72.908 52.483 87.881 1.00 49.39 198 VAL A CA 1
ATOM 1304 C C . VAL A 1 210 ? 72.849 53.099 86.509 1.00 51.82 198 VAL A C 1
ATOM 1305 O O . VAL A 1 210 ? 72.978 54.302 86.380 1.00 54.39 198 VAL A O 1
ATOM 1309 N N . HIS A 1 211 ? 72.669 52.269 85.483 1.00 54.02 199 HIS A N 1
ATOM 1310 C CA . HIS A 1 211 ? 72.503 52.755 84.119 1.00 53.93 199 HIS A CA 1
ATOM 1311 C C . HIS A 1 211 ? 71.027 52.797 83.829 1.00 52.23 199 HIS A C 1
ATOM 1312 O O . HIS A 1 211 ? 70.304 51.861 84.185 1.00 49.13 199 HIS A O 1
ATOM 1319 N N . THR A 1 212 ? 70.613 53.881 83.169 1.00 50.89 200 THR A N 1
ATOM 1320 C CA . THR A 1 212 ? 69.252 54.090 82.712 1.00 51.33 200 THR A CA 1
ATOM 1321 C C . THR A 1 212 ? 69.150 53.833 81.213 1.00 50.47 200 THR A C 1
ATOM 1322 O O . THR A 1 212 ? 69.880 54.429 80.422 1.00 52.13 200 THR A O 1
ATOM 1326 N N . SER A 1 213 ? 68.243 52.948 80.815 1.00 50.78 201 SER A N 1
ATOM 1327 C CA . SER A 1 213 ? 67.965 52.704 79.392 1.00 50.82 201 SER A CA 1
ATOM 1328 C C . SER A 1 213 ? 66.471 52.700 79.099 1.00 52.31 201 SER A C 1
ATOM 1329 O O . SER A 1 213 ? 65.629 52.634 79.993 1.00 50.98 201 SER A O 1
ATOM 1332 N N . THR A 1 214 ? 66.165 52.731 77.817 1.00 54.81 202 THR A N 1
ATOM 1333 C CA . THR A 1 214 ? 64.796 52.700 77.343 1.00 56.82 202 THR A CA 1
ATOM 1334 C C . THR A 1 214 ? 64.654 51.691 76.214 1.00 56.92 202 THR A C 1
ATOM 1335 O O . THR A 1 214 ? 65.556 51.548 75.372 1.00 57.77 202 THR A O 1
ATOM 1339 N N . ALA A 1 215 ? 63.534 50.979 76.261 1.00 54.71 203 ALA A N 1
ATOM 1340 C CA . ALA A 1 215 ? 63.009 50.209 75.174 1.00 55.95 203 ALA A CA 1
ATOM 1341 C C . ALA A 1 215 ? 61.604 50.733 74.908 1.00 56.17 203 ALA A C 1
ATOM 1342 O O . ALA A 1 215 ? 60.893 51.073 75.836 1.00 58.11 203 ALA A O 1
ATOM 1344 N N . THR A 1 216 ? 61.225 50.810 73.636 1.00 56.10 204 THR A N 1
ATOM 1345 C CA . THR A 1 216 ? 59.913 51.282 73.230 1.00 53.99 204 THR A CA 1
ATOM 1346 C C . THR A 1 216 ? 58.991 50.104 72.927 1.00 51.79 204 THR A C 1
ATOM 1347 O O . THR A 1 216 ? 59.409 49.069 72.416 1.00 46.40 204 THR A O 1
ATOM 1351 N N . VAL A 1 217 ? 57.726 50.247 73.267 1.00 50.98 205 VAL A N 1
ATOM 1352 C CA . VAL A 1 217 ? 56.786 49.191 72.956 1.00 51.63 205 VAL A CA 1
ATOM 1353 C C . VAL A 1 217 ? 55.685 49.849 72.168 1.00 53.07 205 VAL A C 1
ATOM 1354 O O . VAL A 1 217 ? 55.287 50.947 72.485 1.00 50.07 205 VAL A O 1
ATOM 1358 N N . LEU A 1 218 ? 55.254 49.191 71.099 1.00 54.79 206 LEU A N 1
ATOM 1359 C CA . LEU A 1 218 ? 54.072 49.603 70.371 1.00 54.65 206 LEU A CA 1
ATOM 1360 C C . LEU A 1 218 ? 53.154 48.393 70.274 1.00 52.04 206 LEU A C 1
ATOM 1361 O O . LEU A 1 218 ? 53.596 47.320 69.921 1.00 55.59 206 LEU A O 1
ATOM 1366 N N . VAL A 1 219 ? 51.895 48.579 70.637 1.00 50.76 207 VAL A N 1
ATOM 1367 C CA . VAL A 1 219 ? 50.848 47.570 70.533 1.00 50.99 207 VAL A CA 1
ATOM 1368 C C . VAL A 1 219 ? 49.760 48.151 69.616 1.00 51.09 207 VAL A C 1
ATOM 1369 O O . VAL A 1 219 ? 49.269 49.256 69.834 1.00 51.74 207 VAL A O 1
ATOM 1381 N N . PRO A 1 221 ? 46.207 46.998 67.126 1.00 47.55 209 PRO A N 1
ATOM 1382 C CA . PRO A 1 221 ? 45.289 45.908 66.793 1.00 49.18 209 PRO A CA 1
ATOM 1383 C C . PRO A 1 221 ? 45.663 45.275 65.461 1.00 51.46 209 PRO A C 1
ATOM 1384 O O . PRO A 1 221 ? 46.172 45.961 64.558 1.00 49.04 209 PRO A O 1
ATOM 1388 N N . GLU A 1 222 ? 45.426 43.971 65.361 1.00 53.43 210 GLU A N 1
ATOM 1389 C CA . GLU A 1 222 ? 45.530 43.262 64.103 1.00 53.80 210 GLU A CA 1
ATOM 1390 C C . GLU A 1 222 ? 44.429 43.793 63.183 1.00 54.05 210 GLU A C 1
ATOM 1391 O O . GLU A 1 222 ? 43.276 43.959 63.597 1.00 51.79 210 GLU A O 1
ATOM 1397 N N . VAL A 1 223 ? 44.800 44.078 61.938 1.00 55.17 211 VAL A N 1
ATOM 1398 C CA . VAL A 1 223 ? 43.863 44.591 60.942 1.00 55.65 211 VAL A CA 1
ATOM 1399 C C . VAL A 1 223 ? 43.715 43.557 59.817 1.00 56.29 211 VAL A C 1
ATOM 1400 O O . VAL A 1 223 ? 44.714 43.138 59.211 1.00 54.78 211 VAL A O 1
ATOM 1404 N N . GLU A 1 224 ? 42.477 43.129 59.561 1.00 57.64 212 GLU A N 1
ATOM 1405 C CA . GLU A 1 224 ? 42.203 42.130 58.525 1.00 60.06 212 GLU A CA 1
ATOM 1406 C C . GLU A 1 224 ? 42.279 42.800 57.160 1.00 60.43 212 GLU A C 1
ATOM 1407 O O . GLU A 1 224 ? 41.889 43.958 57.029 1.00 59.81 212 GLU A O 1
ATOM 1413 N N . GLU A 1 225 ? 42.778 42.088 56.150 1.00 60.82 213 GLU A N 1
ATOM 1414 C CA . GLU A 1 225 ? 42.861 42.656 54.806 1.00 63.34 213 GLU A CA 1
ATOM 1415 C C . GLU A 1 225 ? 41.513 43.257 54.432 1.00 63.30 213 GLU A C 1
ATOM 1416 O O . GLU A 1 225 ? 41.431 44.401 53.978 1.00 63.52 213 GLU A O 1
ATOM 1422 N N . VAL A 1 226 ? 40.462 42.472 54.653 1.00 63.66 214 VAL A N 1
ATOM 1423 C CA . VAL A 1 226 ? 39.073 42.912 54.473 1.00 63.80 214 VAL A CA 1
ATOM 1424 C C . VAL A 1 226 ? 38.805 44.309 55.045 1.00 64.24 214 VAL A C 1
ATOM 1425 O O . VAL A 1 226 ? 38.177 45.125 54.398 1.00 65.92 214 VAL A O 1
ATOM 1429 N N . GLU A 1 227 ? 39.277 44.567 56.261 1.00 64.21 215 GLU A N 1
ATOM 1430 C CA . GLU A 1 227 ? 38.946 45.790 57.001 1.00 64.80 215 GLU A CA 1
ATOM 1431 C C . GLU A 1 227 ? 39.688 47.029 56.527 1.00 63.51 215 GLU A C 1
ATOM 1432 O O . GLU A 1 227 ? 39.247 48.144 56.799 1.00 63.50 215 GLU A O 1
ATOM 1438 N N . TYR A 1 228 ? 40.836 46.839 55.880 1.00 62.33 216 TYR A N 1
ATOM 1439 C CA . TYR A 1 228 ? 41.702 47.953 55.500 1.00 61.31 216 TYR A CA 1
ATOM 1440 C C . TYR A 1 228 ? 42.432 47.653 54.186 1.00 60.71 216 TYR A C 1
ATOM 1441 O O . TYR A 1 228 ? 43.506 47.042 54.158 1.00 59.75 216 TYR A O 1
ATOM 1450 N N . GLU A 1 229 ? 41.837 48.083 53.086 1.00 61.07 217 GLU A N 1
ATOM 1451 C CA . GLU A 1 229 ? 42.418 47.775 51.798 1.00 62.19 217 GLU A CA 1
ATOM 1452 C C . GLU A 1 229 ? 43.474 48.800 51.407 1.00 60.06 217 GLU A C 1
ATOM 1453 O O . GLU A 1 229 ? 43.360 49.998 51.696 1.00 57.07 217 GLU A O 1
ATOM 1459 N N . ILE A 1 230 ? 44.525 48.289 50.783 1.00 58.88 218 ILE A N 1
ATOM 1460 C CA . ILE A 1 230 ? 45.633 49.104 50.350 1.00 56.79 218 ILE A CA 1
ATOM 1461 C C . ILE A 1 230 ? 45.850 48.789 48.899 1.00 55.71 218 ILE A C 1
ATOM 1462 O O . ILE A 1 230 ? 46.046 47.631 48.523 1.00 53.62 218 ILE A O 1
ATOM 1467 N N . ASP A 1 231 ? 45.777 49.840 48.091 1.00 55.24 219 ASP A N 1
ATOM 1468 C CA . ASP A 1 231 ? 46.035 49.755 46.670 1.00 55.07 219 ASP A CA 1
ATOM 1469 C C . ASP A 1 231 ? 47.515 49.454 46.449 1.00 54.68 219 ASP A C 1
ATOM 1470 O O . ASP A 1 231 ? 48.383 50.173 46.974 1.00 51.26 219 ASP A O 1
ATOM 1475 N N . PRO A 1 232 ? 47.810 48.389 45.673 1.00 55.00 220 PRO A N 1
ATOM 1476 C CA . PRO A 1 232 ? 49.202 48.087 45.389 1.00 54.79 220 PRO A CA 1
ATOM 1477 C C . PRO A 1 232 ? 49.936 49.262 44.766 1.00 53.40 220 PRO A C 1
ATOM 1478 O O . PRO A 1 232 ? 51.146 49.364 44.934 1.00 53.45 220 PRO A O 1
ATOM 1482 N N . LYS A 1 233 ? 49.228 50.151 44.070 1.00 51.89 221 LYS A N 1
ATOM 1483 C CA . LYS A 1 233 ? 49.879 51.342 43.524 1.00 51.96 221 LYS A CA 1
ATOM 1484 C C . LYS A 1 233 ? 50.589 52.119 44.620 1.00 49.29 221 LYS A C 1
ATOM 1485 O O . LYS A 1 233 ? 51.637 52.710 44.380 1.00 48.29 221 LYS A O 1
ATOM 1491 N N . ASP A 1 234 ? 50.035 52.063 45.834 1.00 48.62 222 ASP A N 1
ATOM 1492 C CA . ASP A 1 234 ? 50.644 52.639 47.034 1.00 46.79 222 ASP A CA 1
ATOM 1493 C C . ASP A 1 234 ? 51.697 51.780 47.744 1.00 45.77 222 ASP A C 1
ATOM 1494 O O . ASP A 1 234 ? 52.171 52.150 48.822 1.00 44.50 222 ASP A O 1
ATOM 1499 N N . LEU A 1 235 ? 52.094 50.668 47.136 1.00 46.41 223 LEU A N 1
ATOM 1500 C CA . LEU A 1 235 ? 53.139 49.812 47.693 1.00 48.01 223 LEU A CA 1
ATOM 1501 C C . LEU A 1 235 ? 54.339 49.647 46.798 1.00 49.21 223 LEU A C 1
ATOM 1502 O O . LEU A 1 235 ? 54.225 49.492 45.585 1.00 51.20 223 LEU A O 1
ATOM 1507 N N . ARG A 1 236 ? 55.499 49.631 47.427 1.00 50.05 224 ARG A N 1
ATOM 1508 C CA . ARG A 1 236 ? 56.680 49.082 46.809 1.00 51.64 224 ARG A CA 1
ATOM 1509 C C . ARG A 1 236 ? 56.967 47.737 47.466 1.00 51.07 224 ARG A C 1
ATOM 1510 O O . ARG A 1 236 ? 57.130 47.670 48.685 1.00 52.72 224 ARG A O 1
ATOM 1518 N N . VAL A 1 237 ? 57.010 46.675 46.669 1.00 48.91 225 VAL A N 1
ATOM 1519 C CA . VAL A 1 237 ? 57.376 45.353 47.175 1.00 50.51 225 VAL A CA 1
ATOM 1520 C C . VAL A 1 237 ? 58.674 44.882 46.531 1.00 51.52 225 VAL A C 1
ATOM 1521 O O . VAL A 1 237 ? 58.720 44.549 45.352 1.00 51.74 225 VAL A O 1
ATOM 1525 N N . ASP A 1 238 ? 59.731 44.880 47.320 1.00 53.50 226 ASP A N 1
ATOM 1526 C CA . ASP A 1 238 ? 61.013 44.367 46.888 1.00 55.56 226 ASP A CA 1
ATOM 1527 C C . ASP A 1 238 ? 61.136 42.931 47.347 1.00 56.18 226 ASP A C 1
ATOM 1528 O O . ASP A 1 238 ? 60.928 42.633 48.531 1.00 56.88 226 ASP A O 1
ATOM 1533 N N . ILE A 1 239 ? 61.467 42.052 46.410 1.00 56.47 227 ILE A N 1
ATOM 1534 C CA . ILE A 1 239 ? 61.796 40.665 46.712 1.00 57.89 227 ILE A CA 1
ATOM 1535 C C . ILE A 1 239 ? 63.291 40.467 46.468 1.00 59.72 227 ILE A C 1
ATOM 1536 O O . ILE A 1 239 ? 63.775 40.761 45.388 1.00 60.57 227 ILE A O 1
ATOM 1541 N N . TYR A 1 240 ? 64.010 39.967 47.470 1.00 62.86 228 TYR A N 1
ATOM 1542 C CA . TYR A 1 240 ? 65.476 39.866 47.422 1.00 64.71 228 TYR A CA 1
ATOM 1543 C C . TYR A 1 240 ? 66.013 38.690 48.260 1.00 66.64 228 TYR A C 1
ATOM 1544 O O . TYR A 1 240 ? 65.295 38.137 49.097 1.00 65.86 228 TYR A O 1
ATOM 1553 N N . HIS A 1 241 ? 67.277 38.323 48.021 1.00 67.97 229 HIS A N 1
ATOM 1554 C CA . HIS A 1 241 ? 67.970 37.291 48.802 1.00 67.98 229 HIS A CA 1
ATOM 1555 C C . HIS A 1 241 ? 68.547 37.962 50.049 1.00 68.18 229 HIS A C 1
ATOM 1556 O O . HIS A 1 241 ? 69.237 38.965 49.939 1.00 68.98 229 HIS A O 1
ATOM 1563 N N . ALA A 1 242 ? 68.254 37.415 51.226 1.00 68.33 230 ALA A N 1
ATOM 1564 C CA . ALA A 1 242 ? 68.647 38.031 52.501 1.00 68.86 230 ALA A CA 1
ATOM 1565 C C . ALA A 1 242 ? 70.121 38.455 52.546 1.00 70.24 230 ALA A C 1
ATOM 1566 O O . ALA A 1 242 ? 71.031 37.623 52.472 1.00 71.40 230 ALA A O 1
ATOM 1568 N N . LYS A 1 252 ? 67.980 29.579 43.154 1.00 75.59 240 LYS A N 1
ATOM 1569 C CA . LYS A 1 252 ? 66.944 29.713 44.190 1.00 75.61 240 LYS A CA 1
ATOM 1570 C C . LYS A 1 252 ? 66.018 30.898 43.947 1.00 75.47 240 LYS A C 1
ATOM 1571 O O . LYS A 1 252 ? 66.375 31.860 43.260 1.00 76.35 240 LYS A O 1
ATOM 1577 N N . VAL A 1 253 ? 64.822 30.801 44.523 1.00 74.58 241 VAL A N 1
ATOM 1578 C CA . VAL A 1 253 ? 63.828 31.872 44.479 1.00 72.57 241 VAL A CA 1
ATOM 1579 C C . VAL A 1 253 ? 64.188 32.838 45.606 1.00 70.76 241 VAL A C 1
ATOM 1580 O O . VAL A 1 253 ? 64.469 32.405 46.728 1.00 71.03 241 VAL A O 1
ATOM 1584 N N . ALA A 1 254 ? 64.217 34.136 45.313 1.00 68.10 242 ALA A N 1
ATOM 1585 C CA . ALA A 1 254 ? 64.435 35.130 46.363 1.00 65.41 242 ALA A CA 1
ATOM 1586 C C . ALA A 1 254 ? 63.189 35.112 47.224 1.00 62.25 242 ALA A C 1
ATOM 1587 O O . ALA A 1 254 ? 62.067 35.073 46.695 1.00 62.01 242 ALA A O 1
ATOM 1589 N N . THR A 1 255 ? 63.377 35.116 48.540 1.00 58.30 243 THR A N 1
ATOM 1590 C CA . THR A 1 255 ? 62.256 34.918 49.460 1.00 55.49 243 THR A CA 1
ATOM 1591 C C . THR A 1 255 ? 62.144 35.938 50.561 1.00 54.43 243 THR A C 1
ATOM 1592 O O . THR A 1 255 ? 61.213 35.854 51.368 1.00 52.45 243 THR A O 1
ATOM 1596 N N . ALA A 1 256 ? 63.105 36.861 50.629 1.00 54.05 244 ALA A N 1
ATOM 1597 C CA . ALA A 1 256 ? 63.042 37.954 51.589 1.00 54.53 244 ALA A CA 1
ATOM 1598 C C . ALA A 1 256 ? 62.244 39.072 50.945 1.00 53.33 244 ALA A C 1
ATOM 1599 O O . ALA A 1 256 ? 62.405 39.349 49.756 1.00 51.32 244 ALA A O 1
ATOM 1601 N N . VAL A 1 257 ? 61.365 39.687 51.734 1.00 53.24 245 VAL A N 1
ATOM 1602 C CA . VAL A 1 257 ? 60.376 40.608 51.209 1.00 52.61 245 VAL A CA 1
ATOM 1603 C C . VAL A 1 257 ? 60.382 41.894 52.023 1.00 53.20 245 VAL A C 1
ATOM 1604 O O . VAL A 1 257 ? 60.193 41.856 53.239 1.00 55.66 245 VAL A O 1
ATOM 1608 N N . ARG A 1 258 ? 60.627 43.010 51.335 1.00 51.15 246 ARG A N 1
ATOM 1609 C CA . ARG A 1 258 ? 60.471 44.361 51.876 1.00 51.33 246 ARG A CA 1
ATOM 1610 C C . ARG A 1 258 ? 59.253 44.996 51.228 1.00 48.13 246 ARG A C 1
ATOM 1611 O O . ARG A 1 258 ? 59.140 45.045 50.011 1.00 45.82 246 ARG A O 1
ATOM 1619 N N . ILE A 1 259 ? 58.342 45.477 52.056 1.00 48.65 247 ILE A N 1
ATOM 1620 C CA . ILE A 1 259 ? 57.174 46.200 51.588 1.00 47.64 247 ILE A CA 1
ATOM 1621 C C . ILE A 1 259 ? 57.283 47.576 52.184 1.00 47.07 247 ILE A C 1
ATOM 1622 O O . ILE A 1 259 ? 57.459 47.703 53.393 1.00 49.18 247 ILE A O 1
ATOM 1627 N N . ILE A 1 260 ? 57.199 48.593 51.329 1.00 46.46 248 ILE A N 1
ATOM 1628 C CA . ILE A 1 260 ? 57.137 49.982 51.753 1.00 45.18 248 ILE A CA 1
ATOM 1629 C C . ILE A 1 260 ? 55.805 50.584 51.304 1.00 44.21 248 ILE A C 1
ATOM 1630 O O . ILE A 1 260 ? 55.481 50.533 50.127 1.00 41.34 248 ILE A O 1
ATOM 1635 N N . HIS A 1 261 ? 55.035 51.114 52.252 1.00 44.36 249 HIS A N 1
ATOM 1636 C CA . HIS A 1 261 ? 53.794 51.826 51.959 1.00 45.42 249 HIS A CA 1
ATOM 1637 C C . HIS A 1 261 ? 54.172 53.261 51.616 1.00 45.02 249 HIS A C 1
ATOM 1638 O O . HIS A 1 261 ? 54.609 54.035 52.468 1.00 44.83 249 HIS A O 1
ATOM 1645 N N . LEU A 1 262 ? 54.024 53.597 50.350 1.00 45.41 250 LEU A N 1
ATOM 1646 C CA . LEU A 1 262 ? 54.639 54.779 49.809 1.00 45.22 250 LEU A CA 1
ATOM 1647 C C . LEU A 1 262 ? 54.059 56.064 50.367 1.00 46.11 250 LEU A C 1
ATOM 1648 O O . LEU A 1 262 ? 54.809 57.002 50.633 1.00 49.22 250 LEU A O 1
ATOM 1653 N N . PRO A 1 263 ? 52.733 56.136 50.547 1.00 46.36 251 PRO A N 1
ATOM 1654 C CA . PRO A 1 263 ? 52.181 57.386 51.096 1.00 47.12 251 PRO A CA 1
ATOM 1655 C C . PRO A 1 263 ? 52.662 57.742 52.499 1.00 46.58 251 PRO A C 1
ATOM 1656 O O . PRO A 1 263 ? 52.630 58.903 52.865 1.00 47.72 251 PRO A O 1
ATOM 1660 N N . THR A 1 264 ? 53.090 56.756 53.278 1.00 46.21 252 THR A N 1
ATOM 1661 C CA . THR A 1 264 ? 53.549 57.009 54.634 1.00 46.16 252 THR A CA 1
ATOM 1662 C C . THR A 1 264 ? 55.037 56.745 54.847 1.00 48.55 252 THR A C 1
ATOM 1663 O O . THR A 1 264 ? 55.584 57.104 55.894 1.00 47.80 252 THR A O 1
ATOM 1667 N N . ASN A 1 265 ? 55.681 56.116 53.865 1.00 51.07 253 ASN A N 1
ATOM 1668 C CA . ASN A 1 265 ? 57.047 55.590 54.005 1.00 51.16 253 ASN A CA 1
ATOM 1669 C C . ASN A 1 265 ? 57.184 54.580 55.147 1.00 52.05 253 ASN A C 1
ATOM 1670 O O . ASN A 1 265 ? 58.260 54.408 55.695 1.00 53.50 253 ASN A O 1
ATOM 1675 N N . ILE A 1 266 ? 56.094 53.906 55.498 1.00 51.31 254 ILE A N 1
ATOM 1676 C CA . ILE A 1 266 ? 56.165 52.806 56.438 1.00 49.93 254 ILE A CA 1
ATOM 1677 C C . ILE A 1 266 ? 56.734 51.593 55.693 1.00 50.87 254 ILE A C 1
ATOM 1678 O O . ILE A 1 266 ? 56.243 51.231 54.625 1.00 49.35 254 ILE A O 1
ATOM 1683 N N . LYS A 1 267 ? 57.776 50.995 56.277 1.00 51.62 255 LYS A N 1
ATOM 1684 C CA . LYS A 1 267 ? 58.542 49.907 55.686 1.00 51.13 255 LYS A CA 1
ATOM 1685 C C . LYS A 1 267 ? 58.548 48.698 56.594 1.00 49.14 255 LYS A C 1
ATOM 1686 O O . LYS A 1 267 ? 58.710 48.808 57.804 1.00 46.96 255 LYS A O 1
ATOM 1692 N N . VAL A 1 268 ? 58.395 47.525 56.003 1.00 51.19 256 VAL A N 1
ATOM 1693 C CA . VAL A 1 268 ? 58.543 46.285 56.746 1.00 49.86 256 VAL A CA 1
ATOM 1694 C C . VAL A 1 268 ? 59.389 45.348 55.931 1.00 50.91 256 VAL A C 1
ATOM 1695 O O . VAL A 1 268 ? 59.295 45.330 54.710 1.00 51.33 256 VAL A O 1
ATOM 1699 N N . GLU A 1 269 ? 60.233 44.589 56.623 1.00 53.99 257 GLU A N 1
ATOM 1700 C CA . GLU A 1 269 ? 61.137 43.622 56.012 1.00 54.99 257 GLU A CA 1
ATOM 1701 C C . GLU A 1 269 ? 60.984 42.284 56.733 1.00 54.56 257 GLU A C 1
ATOM 1702 O O . GLU A 1 269 ? 61.185 42.194 57.938 1.00 54.62 257 GLU A O 1
ATOM 1716 N N . GLN A 1 271 ? 62.135 38.174 56.432 1.00 54.65 259 GLN A N 1
ATOM 1717 C CA . GLN A 1 271 ? 63.009 37.213 55.770 1.00 57.52 259 GLN A CA 1
ATOM 1718 C C . GLN A 1 271 ? 63.064 35.842 56.435 1.00 56.41 259 GLN A C 1
ATOM 1719 O O . GLN A 1 271 ? 63.523 34.906 55.811 1.00 54.98 259 GLN A O 1
ATOM 1725 N N . GLU A 1 272 ? 62.588 35.714 57.671 1.00 57.35 260 GLU A N 1
ATOM 1726 C CA . GLU A 1 272 ? 62.728 34.453 58.409 1.00 60.59 260 GLU A CA 1
ATOM 1727 C C . GLU A 1 272 ? 62.167 33.228 57.661 1.00 56.77 260 GLU A C 1
ATOM 1728 O O . GLU A 1 272 ? 62.801 32.182 57.642 1.00 58.09 260 GLU A O 1
ATOM 1734 N N . GLU A 1 273 ? 61.021 33.377 57.001 1.00 53.55 261 GLU A N 1
ATOM 1735 C CA . GLU A 1 273 ? 60.311 32.242 56.405 1.00 51.14 261 GLU A CA 1
ATOM 1736 C C . GLU A 1 273 ? 60.980 31.660 55.152 1.00 49.42 261 GLU A C 1
ATOM 1737 O O . GLU A 1 273 ? 61.704 32.358 54.429 1.00 47.51 261 GLU A O 1
ATOM 1743 N N . ARG A 1 274 ? 60.694 30.383 54.882 1.00 47.57 262 ARG A N 1
ATOM 1744 C CA . ARG A 1 274 ? 61.303 29.675 53.740 1.00 45.44 262 ARG A CA 1
ATOM 1745 C C . ARG A 1 274 ? 60.696 30.042 52.402 1.00 42.19 262 ARG A C 1
ATOM 1746 O O . ARG A 1 274 ? 61.269 29.682 51.382 1.00 41.50 262 ARG A O 1
ATOM 1754 N N . THR A 1 275 ? 59.543 30.718 52.378 1.00 39.74 263 THR A N 1
ATOM 1755 C CA . THR A 1 275 ? 58.952 31.137 51.102 1.00 37.87 263 THR A CA 1
ATOM 1756 C C . THR A 1 275 ? 58.678 32.629 51.067 1.00 39.26 263 THR A C 1
ATOM 1757 O O . THR A 1 275 ? 58.481 33.271 52.085 1.00 39.10 263 THR A O 1
ATOM 1761 N N . GLN A 1 276 ? 58.739 33.165 49.865 1.00 39.46 264 GLN A N 1
ATOM 1762 C CA . GLN A 1 276 ? 58.394 34.540 49.571 1.00 42.04 264 GLN A CA 1
ATOM 1763 C C . GLN A 1 276 ? 56.986 34.858 50.034 1.00 42.74 264 GLN A C 1
ATOM 1764 O O . GLN A 1 276 ? 56.773 35.831 50.714 1.00 45.96 264 GLN A O 1
ATOM 1770 N N . GLN A 1 277 ? 56.037 33.995 49.692 1.00 44.73 265 GLN A N 1
ATOM 1771 C CA . GLN A 1 277 ? 54.651 34.141 50.106 1.00 44.09 265 GLN A CA 1
ATOM 1772 C C . GLN A 1 277 ? 54.530 34.309 51.615 1.00 42.49 265 GLN A C 1
ATOM 1773 O O . GLN A 1 277 ? 53.873 35.222 52.080 1.00 41.29 265 GLN A O 1
ATOM 1779 N N . LYS A 1 278 ? 55.173 33.436 52.376 1.00 42.18 266 LYS A N 1
ATOM 1780 C CA . LYS A 1 278 ? 55.120 33.520 53.836 1.00 44.39 266 LYS A CA 1
ATOM 1781 C C . LYS A 1 278 ? 55.704 34.831 54.352 1.00 45.10 266 LYS A C 1
ATOM 1782 O O . LYS A 1 278 ? 55.128 35.478 55.219 1.00 46.39 266 LYS A O 1
ATOM 1784 N N . ASN A 1 279 ? 56.834 35.250 53.803 1.00 44.17 267 ASN A N 1
ATOM 1785 C CA . ASN A 1 279 ? 57.425 36.497 54.244 1.00 42.15 267 ASN A CA 1
ATOM 1786 C C . ASN A 1 279 ? 56.583 37.671 53.793 1.00 42.99 267 ASN A C 1
ATOM 1787 O O . ASN A 1 279 ? 56.432 38.622 54.530 1.00 46.56 267 ASN A O 1
ATOM 1792 N N . ARG A 1 280 ? 56.049 37.619 52.582 1.00 43.83 268 ARG A N 1
ATOM 1793 C CA . ARG A 1 280 ? 55.169 38.675 52.113 1.00 46.85 268 ARG A CA 1
ATOM 1794 C C . ARG A 1 280 ? 53.954 38.863 53.012 1.00 45.95 268 ARG A C 1
ATOM 1795 O O . ARG A 1 280 ? 53.624 39.981 53.359 1.00 44.96 268 ARG A O 1
ATOM 1803 N N . ASP A 1 281 ? 53.276 37.763 53.334 1.00 46.20 269 ASP A N 1
ATOM 1804 C CA . ASP A 1 281 ? 52.057 37.798 54.130 1.00 47.31 269 ASP A CA 1
ATOM 1805 C C . ASP A 1 281 ? 52.291 38.365 55.522 1.00 49.30 269 ASP A C 1
ATOM 1806 O O . ASP A 1 281 ? 51.481 39.134 56.026 1.00 52.03 269 ASP A O 1
ATOM 1811 N N . LYS A 1 282 ? 53.384 37.949 56.156 1.00 49.41 270 LYS A N 1
ATOM 1812 C CA . LYS A 1 282 ? 53.759 38.463 57.473 1.00 48.43 270 LYS A CA 1
ATOM 1813 C C . LYS A 1 282 ? 54.045 39.942 57.380 1.00 48.00 270 LYS A C 1
ATOM 1814 O O . LYS A 1 282 ? 53.643 40.719 58.246 1.00 47.06 270 LYS A O 1
ATOM 1820 N N . ALA A 1 283 ? 54.747 40.330 56.326 1.00 48.80 271 ALA A N 1
ATOM 1821 C CA . ALA A 1 283 ? 55.104 41.724 56.144 1.00 50.25 271 ALA A CA 1
ATOM 1822 C C . ALA A 1 283 ? 53.849 42.569 55.927 1.00 52.30 271 ALA A C 1
ATOM 1823 O O . ALA A 1 283 ? 53.751 43.709 56.385 1.00 54.02 271 ALA A O 1
ATOM 1833 N N . LYS A 1 285 ? 50.704 41.913 57.037 1.00 53.04 273 LYS A N 1
ATOM 1834 C CA . LYS A 1 285 ? 49.918 42.034 58.280 1.00 53.35 273 LYS A CA 1
ATOM 1835 C C . LYS A 1 285 ? 50.434 43.217 59.076 1.00 52.62 273 LYS A C 1
ATOM 1836 O O . LYS A 1 285 ? 49.669 44.000 59.646 1.00 51.32 273 LYS A O 1
ATOM 1842 N N . ILE A 1 286 ? 51.749 43.346 59.077 1.00 49.75 274 ILE A N 1
ATOM 1843 C CA . ILE A 1 286 ? 52.402 44.358 59.847 1.00 48.80 274 ILE A CA 1
ATOM 1844 C C . ILE A 1 286 ? 52.254 45.748 59.204 1.00 49.96 274 ILE A C 1
ATOM 1845 O O . ILE A 1 286 ? 52.026 46.716 59.918 1.00 50.33 274 ILE A O 1
ATOM 1850 N N . ILE A 1 287 ? 52.400 45.877 57.884 1.00 51.88 275 ILE A N 1
ATOM 1851 C CA . ILE A 1 287 ? 52.195 47.186 57.251 1.00 52.49 275 ILE A CA 1
ATOM 1852 C C . ILE A 1 287 ? 50.737 47.632 57.415 1.00 51.18 275 ILE A C 1
ATOM 1853 O O . ILE A 1 287 ? 50.458 48.804 57.682 1.00 55.70 275 ILE A O 1
ATOM 1858 N N . ARG A 1 288 ? 49.809 46.707 57.263 1.00 46.75 276 ARG A N 1
ATOM 1859 C CA . ARG A 1 288 ? 48.401 47.019 57.397 1.00 47.42 276 ARG A CA 1
ATOM 1860 C C . ARG A 1 288 ? 48.117 47.570 58.780 1.00 46.95 276 ARG A C 1
ATOM 1861 O O . ARG A 1 288 ? 47.479 48.598 58.920 1.00 43.91 276 ARG A O 1
ATOM 1869 N N . ALA A 1 289 ? 48.580 46.867 59.800 1.00 47.72 277 ALA A N 1
ATOM 1870 C CA . ALA A 1 289 ? 48.465 47.339 61.174 1.00 50.28 277 ALA A CA 1
ATOM 1871 C C . ALA A 1 289 ? 49.098 48.727 61.396 1.00 50.41 277 ALA A C 1
ATOM 1872 O O . ALA A 1 289 ? 48.521 49.595 62.057 1.00 51.74 277 ALA A O 1
ATOM 1874 N N . ARG A 1 290 ? 50.286 48.917 60.849 1.00 49.66 278 ARG A N 1
ATOM 1875 C CA . ARG A 1 290 ? 51.072 50.127 61.066 1.00 48.77 278 ARG A CA 1
ATOM 1876 C C . ARG A 1 290 ? 50.465 51.300 60.349 1.00 47.18 278 ARG A C 1
ATOM 1877 O O . ARG A 1 290 ? 50.411 52.399 60.891 1.00 48.53 278 ARG A O 1
ATOM 1885 N N . VAL A 1 291 ? 49.967 51.057 59.145 1.00 46.20 279 VAL A N 1
ATOM 1886 C CA . VAL A 1 291 ? 49.340 52.103 58.369 1.00 42.61 279 VAL A CA 1
ATOM 1887 C C . VAL A 1 291 ? 47.993 52.468 58.956 1.00 44.19 279 VAL A C 1
ATOM 1888 O O . VAL A 1 291 ? 47.653 53.641 59.013 1.00 45.60 279 VAL A O 1
ATOM 1892 N N . ALA A 1 292 ? 47.205 51.483 59.372 1.00 43.53 280 ALA A N 1
ATOM 1893 C CA . ALA A 1 292 ? 45.914 51.791 59.956 1.00 44.44 280 ALA A CA 1
ATOM 1894 C C . ALA A 1 292 ? 46.113 52.564 61.260 1.00 46.41 280 ALA A C 1
ATOM 1895 O O . ALA A 1 292 ? 45.379 53.492 61.581 1.00 47.65 280 ALA A O 1
ATOM 1897 N N . ASP A 1 293 ? 47.151 52.192 61.983 1.00 48.86 281 ASP A N 1
ATOM 1898 C CA . ASP A 1 293 ? 47.479 52.817 63.239 1.00 50.12 281 ASP A CA 1
ATOM 1899 C C . ASP A 1 293 ? 47.993 54.228 63.025 1.00 49.78 281 ASP A C 1
ATOM 1900 O O . ASP A 1 293 ? 47.631 55.143 63.747 1.00 50.71 281 ASP A O 1
ATOM 1905 N N . HIS A 1 294 ? 48.867 54.387 62.043 1.00 48.78 282 HIS A N 1
ATOM 1906 C CA . HIS A 1 294 ? 49.346 55.695 61.644 1.00 47.20 282 HIS A CA 1
ATOM 1907 C C . HIS A 1 294 ? 48.183 56.664 61.528 1.00 47.82 282 HIS A C 1
ATOM 1908 O O . HIS A 1 294 ? 48.190 57.715 62.164 1.00 50.37 282 HIS A O 1
ATOM 1915 N N . PHE A 1 295 ? 47.183 56.292 60.735 1.00 45.45 283 PHE A N 1
ATOM 1916 C CA . PHE A 1 295 ? 46.060 57.169 60.447 1.00 44.39 283 PHE A CA 1
ATOM 1917 C C . PHE A 1 295 ? 45.057 57.284 61.588 1.00 45.15 283 PHE A C 1
ATOM 1918 O O . PHE A 1 295 ? 44.499 58.342 61.812 1.00 43.28 283 PHE A O 1
ATOM 1926 N N . ALA A 1 296 ? 44.831 56.204 62.323 1.00 47.94 284 ALA A N 1
ATOM 1927 C CA . ALA A 1 296 ? 43.975 56.280 63.509 1.00 48.92 284 ALA A CA 1
ATOM 1928 C C . ALA A 1 296 ? 44.552 57.274 64.511 1.00 49.58 284 ALA A C 1
ATOM 1929 O O . ALA A 1 296 ? 43.818 57.981 65.198 1.00 50.38 284 ALA A O 1
ATOM 1931 N N . GLN A 1 297 ? 45.873 57.328 64.570 1.00 50.83 285 GLN A N 1
ATOM 1932 C CA . GLN A 1 297 ? 46.572 58.269 65.428 1.00 53.60 285 GLN A CA 1
ATOM 1933 C C . GLN A 1 297 ? 46.385 59.716 64.978 1.00 53.22 285 GLN A C 1
ATOM 1934 O O . GLN A 1 297 ? 46.192 60.582 65.813 1.00 54.41 285 GLN A O 1
ATOM 1940 N N . ILE A 1 298 ? 46.423 59.995 63.681 1.00 54.09 286 ILE A N 1
ATOM 1941 C CA . ILE A 1 298 ? 46.199 61.370 63.252 1.00 56.82 286 ILE A CA 1
ATOM 1942 C C . ILE A 1 298 ? 44.750 61.767 63.560 1.00 57.27 286 ILE A C 1
ATOM 1943 O O . ILE A 1 298 ? 44.475 62.924 63.866 1.00 57.92 286 ILE A O 1
ATOM 1948 N N . ALA A 1 299 ? 43.829 60.811 63.488 1.00 57.84 287 ALA A N 1
ATOM 1949 C CA . ALA A 1 299 ? 42.411 61.123 63.649 1.00 59.13 287 ALA A CA 1
ATOM 1950 C C . ALA A 1 299 ? 42.077 61.342 65.124 1.00 60.01 287 ALA A C 1
ATOM 1951 O O . ALA A 1 299 ? 41.186 62.120 65.468 1.00 60.90 287 ALA A O 1
ATOM 1953 N N . GLN A 1 300 ? 42.799 60.644 65.985 1.00 61.61 288 GLN A N 1
ATOM 1954 C CA . GLN A 1 300 ? 42.749 60.876 67.418 1.00 65.08 288 GLN A CA 1
ATOM 1955 C C . GLN A 1 300 ? 43.214 62.307 67.685 1.00 66.30 288 GLN A C 1
ATOM 1956 O O . GLN A 1 300 ? 42.554 63.072 68.404 1.00 67.54 288 GLN A O 1
ATOM 1962 N N . ASP A 1 301 ? 44.337 62.667 67.065 1.00 67.76 289 ASP A N 1
ATOM 1963 C CA . ASP A 1 301 ? 44.976 63.974 67.273 1.00 69.08 289 ASP A CA 1
ATOM 1964 C C . ASP A 1 301 ? 44.143 65.149 66.767 1.00 69.00 289 ASP A C 1
ATOM 1965 O O . ASP A 1 301 ? 44.163 66.214 67.373 1.00 68.95 289 ASP A O 1
ATOM 1970 N N . GLU A 1 302 ? 43.428 64.952 65.661 1.00 69.94 290 GLU A N 1
ATOM 1971 C CA . GLU A 1 302 ? 42.450 65.930 65.175 1.00 71.07 290 GLU A CA 1
ATOM 1972 C C . GLU A 1 302 ? 41.338 66.158 66.196 1.00 72.26 290 GLU A C 1
ATOM 1973 O O . GLU A 1 302 ? 40.866 67.275 66.355 1.00 72.10 290 GLU A O 1
ATOM 1979 N N . GLN A 1 303 ? 40.928 65.101 66.892 1.00 74.83 291 GLN A N 1
ATOM 1980 C CA . GLN A 1 303 ? 39.814 65.191 67.837 1.00 77.07 291 GLN A CA 1
ATOM 1981 C C . GLN A 1 303 ? 40.258 65.536 69.282 1.00 78.71 291 GLN A C 1
ATOM 1982 O O . GLN A 1 303 ? 39.553 65.229 70.245 1.00 79.53 291 GLN A O 1
ATOM 1988 N N . ASP A 1 304 ? 41.420 66.181 69.421 1.00 79.94 292 ASP A N 1
ATOM 1989 C CA . ASP A 1 304 ? 41.794 66.873 70.667 1.00 80.37 292 ASP A CA 1
ATOM 1990 C C . ASP A 1 304 ? 41.030 68.197 70.784 1.00 80.20 292 ASP A C 1
ATOM 1991 O O . ASP A 1 304 ? 40.381 68.633 69.826 1.00 80.84 292 ASP A O 1
ATOM 1996 N N . ALA A 1 305 ? 41.136 68.830 71.952 1.00 79.32 293 ALA A N 1
ATOM 1997 C CA . ALA A 1 305 ? 40.435 70.086 72.268 1.00 79.15 293 ALA A CA 1
ATOM 1998 C C . ALA A 1 305 ? 39.015 69.832 72.768 1.00 78.77 293 ALA A C 1
ATOM 1999 O O . ALA A 1 305 ? 38.210 69.206 72.082 1.00 78.51 293 ALA A O 1
ATOM 2001 N N . THR A 1 310 ? 41.144 58.858 77.732 1.00 86.11 298 THR A N 1
ATOM 2002 C CA . THR A 1 310 ? 42.347 58.151 77.328 1.00 87.18 298 THR A CA 1
ATOM 2003 C C . THR A 1 310 ? 43.416 58.313 78.413 1.00 88.34 298 THR A C 1
ATOM 2004 O O . THR A 1 310 ? 43.686 59.427 78.861 1.00 89.00 298 THR A O 1
ATOM 2006 N N . VAL A 1 311 ? 44.009 57.194 78.830 1.00 88.77 299 VAL A N 1
ATOM 2007 C CA . VAL A 1 311 ? 45.023 57.171 79.888 1.00 88.37 299 VAL A CA 1
ATOM 2008 C C . VAL A 1 311 ? 46.397 57.451 79.306 1.00 89.84 299 VAL A C 1
ATOM 2009 O O . VAL A 1 311 ? 46.810 56.811 78.333 1.00 90.34 299 VAL A O 1
ATOM 2013 N N . GLY A 1 312 ? 47.113 58.376 79.942 1.00 90.82 300 GLY A N 1
ATOM 2014 C CA . GLY A 1 312 ? 48.393 58.867 79.449 1.00 91.17 300 GLY A CA 1
ATOM 2015 C C . GLY A 1 312 ? 48.166 60.025 78.497 1.00 92.55 300 GLY A C 1
ATOM 2016 O O . GLY A 1 312 ? 47.078 60.620 78.468 1.00 93.29 300 GLY A O 1
ATOM 2017 N N . THR A 1 313 ? 49.199 60.347 77.723 1.00 92.90 301 THR A N 1
ATOM 2018 C CA . THR A 1 313 ? 49.122 61.378 76.684 1.00 92.93 301 THR A CA 1
ATOM 2019 C C . THR A 1 313 ? 48.504 60.814 75.397 1.00 91.94 301 THR A C 1
ATOM 2020 O O . THR A 1 313 ? 47.802 61.520 74.670 1.00 91.92 301 THR A O 1
ATOM 2024 N N . GLY A 1 314 ? 48.761 59.534 75.138 1.00 91.17 302 GLY A N 1
ATOM 2025 C CA . GLY A 1 314 ? 48.564 58.948 73.819 1.00 90.13 302 GLY A CA 1
ATOM 2026 C C . GLY A 1 314 ? 49.814 59.099 72.955 1.00 88.59 302 GLY A C 1
ATOM 2027 O O . GLY A 1 314 ? 49.873 58.539 71.852 1.00 89.42 302 GLY A O 1
ATOM 2028 N N . ASP A 1 315 ? 50.799 59.867 73.444 1.00 84.98 303 ASP A N 1
ATOM 2029 C CA . ASP A 1 315 ? 52.099 59.991 72.792 1.00 82.34 303 ASP A CA 1
ATOM 2030 C C . ASP A 1 315 ? 52.929 58.756 73.122 1.00 81.37 303 ASP A C 1
ATOM 2031 O O . ASP A 1 315 ? 53.128 58.427 74.293 1.00 82.71 303 ASP A O 1
ATOM 2036 N N . ARG A 1 316 ? 53.435 58.095 72.084 1.00 79.17 304 ARG A N 1
ATOM 2037 C CA . ARG A 1 316 ? 54.027 56.763 72.221 1.00 78.14 304 ARG A CA 1
ATOM 2038 C C . ARG A 1 316 ? 55.535 56.820 72.412 1.00 75.14 304 ARG A C 1
ATOM 2039 O O . ARG A 1 316 ? 56.196 55.792 72.540 1.00 74.72 304 ARG A O 1
ATOM 2047 N N . SER A 1 317 ? 56.063 58.035 72.389 1.00 70.59 305 SER A N 1
ATOM 2048 C CA . SER A 1 317 ? 57.431 58.310 72.782 1.00 69.31 305 SER A CA 1
ATOM 2049 C C . SER A 1 317 ? 57.504 58.666 74.271 1.00 65.36 305 SER A C 1
ATOM 2050 O O . SER A 1 317 ? 58.592 58.718 74.843 1.00 65.68 305 SER A O 1
ATOM 2053 N N . GLU A 1 318 ? 56.358 58.953 74.886 1.00 60.97 306 GLU A N 1
ATOM 2054 C CA . GLU A 1 318 ? 56.334 59.307 76.290 1.00 58.14 306 GLU A CA 1
ATOM 2055 C C . GLU A 1 318 ? 56.737 58.087 77.125 1.00 54.44 306 GLU A C 1
ATOM 2056 O O . GLU A 1 318 ? 56.286 56.962 76.879 1.00 51.22 306 GLU A O 1
ATOM 2058 N N . ARG A 1 319 ? 57.638 58.326 78.072 1.00 52.13 307 ARG A N 1
ATOM 2059 C CA . ARG A 1 319 ? 57.939 57.375 79.112 1.00 51.28 307 ARG A CA 1
ATOM 2060 C C . ARG A 1 319 ? 56.679 57.174 79.910 1.00 50.45 307 ARG A C 1
ATOM 2061 O O . ARG A 1 319 ? 56.201 58.087 80.584 1.00 55.96 307 ARG A O 1
ATOM 2069 N N . ILE A 1 320 ? 56.138 55.980 79.811 1.00 47.08 308 ILE A N 1
ATOM 2070 C CA . ILE A 1 320 ? 54.953 55.611 80.537 1.00 45.14 308 ILE A CA 1
ATOM 2071 C C . ILE A 1 320 ? 55.321 54.851 81.800 1.00 46.79 308 ILE A C 1
ATOM 2072 O O . ILE A 1 320 ? 54.589 54.869 82.776 1.00 45.59 308 ILE A O 1
ATOM 2077 N N . ARG A 1 321 ? 56.469 54.183 81.788 1.00 49.34 309 ARG A N 1
ATOM 2078 C CA . ARG A 1 321 ? 56.768 53.309 82.875 1.00 49.76 309 ARG A CA 1
ATOM 2079 C C . ARG A 1 321 ? 58.241 53.228 83.204 1.00 50.93 309 ARG A C 1
ATOM 2080 O O . ARG A 1 321 ? 59.087 53.354 82.329 1.00 54.92 309 ARG A O 1
ATOM 2088 N N . THR A 1 322 ? 58.542 53.056 84.494 1.00 50.26 310 THR A N 1
ATOM 2089 C CA . THR A 1 322 ? 59.918 52.880 84.954 1.00 49.14 310 THR A CA 1
ATOM 2090 C C . THR A 1 322 ? 60.060 51.627 85.785 1.00 47.38 310 THR A C 1
ATOM 2091 O O . THR A 1 322 ? 59.242 51.366 86.629 1.00 47.53 310 THR A O 1
ATOM 2095 N N . TYR A 1 323 ? 61.124 50.878 85.511 1.00 47.68 311 TYR A N 1
ATOM 2096 C CA . TYR A 1 323 ? 61.405 49.584 86.107 1.00 45.47 311 TYR A CA 1
ATOM 2097 C C . TYR A 1 323 ? 62.719 49.729 86.809 1.00 44.28 311 TYR A C 1
ATOM 2098 O O . TYR A 1 323 ? 63.749 49.736 86.133 1.00 43.80 311 TYR A O 1
ATOM 2107 N N . ASN A 1 324 ? 62.711 49.892 88.142 1.00 43.81 312 ASN A N 1
ATOM 2108 C CA . ASN A 1 324 ? 63.978 50.113 88.890 1.00 43.86 312 ASN A CA 1
ATOM 2109 C C . ASN A 1 324 ? 64.378 48.839 89.667 1.00 44.89 312 ASN A C 1
ATOM 2110 O O . ASN A 1 324 ? 63.736 48.429 90.637 1.00 48.47 312 ASN A O 1
ATOM 2115 N N . PHE A 1 325 ? 65.437 48.204 89.199 1.00 45.18 313 PHE A N 1
ATOM 2116 C CA . PHE A 1 325 ? 65.901 46.934 89.746 1.00 45.32 313 PHE A CA 1
ATOM 2117 C C . PHE A 1 325 ? 66.393 47.041 91.192 1.00 46.17 313 PHE A C 1
ATOM 2118 O O . PHE A 1 325 ? 66.051 46.192 92.027 1.00 45.52 313 PHE A O 1
ATOM 2126 N N . PRO A 1 326 ? 67.201 48.081 91.498 1.00 47.37 314 PRO A N 1
ATOM 2127 C CA . PRO A 1 326 ? 67.662 48.248 92.862 1.00 47.53 314 PRO A CA 1
ATOM 2128 C C . PRO A 1 326 ? 66.540 48.257 93.889 1.00 45.88 314 PRO A C 1
ATOM 2129 O O . PRO A 1 326 ? 66.700 47.747 94.992 1.00 44.55 314 PRO A O 1
ATOM 2133 N N . GLN A 1 327 ? 65.408 48.822 93.511 1.00 46.60 315 GLN A N 1
ATOM 2134 C CA . GLN A 1 327 ? 64.296 48.987 94.409 1.00 45.88 315 GLN A CA 1
ATOM 2135 C C . GLN A 1 327 ? 63.224 47.958 94.170 1.00 47.29 315 GLN A C 1
ATOM 2136 O O . GLN A 1 327 ? 62.145 48.038 94.774 1.00 45.19 315 GLN A O 1
ATOM 2142 N N . ASN A 1 328 ? 63.498 46.981 93.300 1.00 46.35 316 ASN A N 1
ATOM 2143 C CA . ASN A 1 328 ? 62.446 46.044 92.889 1.00 46.27 316 ASN A CA 1
ATOM 2144 C C . ASN A 1 328 ? 61.146 46.750 92.551 1.00 44.59 316 ASN A C 1
ATOM 2145 O O . ASN A 1 328 ? 60.045 46.237 92.822 1.00 45.36 316 ASN A O 1
ATOM 2150 N N . ARG A 1 329 ? 61.264 47.913 91.924 1.00 44.88 317 ARG A N 1
ATOM 2151 C CA . ARG A 1 329 ? 60.092 48.784 91.711 1.00 49.27 317 ARG A CA 1
ATOM 2152 C C . ARG A 1 329 ? 59.632 48.865 90.244 1.00 48.71 317 ARG A C 1
ATOM 2153 O O . ARG A 1 329 ? 60.436 49.010 89.338 1.00 49.34 317 ARG A O 1
ATOM 2161 N N . VAL A 1 330 ? 58.331 48.760 90.023 1.00 50.70 318 VAL A N 1
ATOM 2162 C CA . VAL A 1 330 ? 57.738 49.206 88.770 1.00 49.27 318 VAL A CA 1
ATOM 2163 C C . VAL A 1 330 ? 56.819 50.362 89.080 1.00 49.03 318 VAL A C 1
ATOM 2164 O O . VAL A 1 330 ? 55.931 50.253 89.937 1.00 49.26 318 VAL A O 1
ATOM 2168 N N . THR A 1 331 ? 57.020 51.455 88.354 1.00 47.14 319 THR A N 1
ATOM 2169 C CA . THR A 1 331 ? 56.151 52.606 88.425 1.00 49.06 319 THR A CA 1
ATOM 2170 C C . THR A 1 331 ? 55.472 52.832 87.078 1.00 49.95 319 THR A C 1
ATOM 2171 O O . THR A 1 331 ? 56.129 52.776 86.051 1.00 51.06 319 THR A O 1
ATOM 2175 N N . ASP A 1 332 ? 54.172 53.102 87.075 1.00 47.25 320 ASP A N 1
ATOM 2176 C CA . ASP A 1 332 ? 53.505 53.499 85.864 1.00 44.51 320 ASP A CA 1
ATOM 2177 C C . ASP A 1 332 ? 53.214 54.954 86.057 1.00 45.34 320 ASP A C 1
ATOM 2178 O O . ASP A 1 332 ? 52.451 55.320 86.946 1.00 47.73 320 ASP A O 1
ATOM 2183 N N . HIS A 1 333 ? 53.826 55.787 85.227 1.00 44.95 321 HIS A N 1
ATOM 2184 C CA . HIS A 1 333 ? 53.800 57.215 85.433 1.00 44.51 321 HIS A CA 1
ATOM 2185 C C . HIS A 1 333 ? 52.473 57.858 85.069 1.00 43.27 321 HIS A C 1
ATOM 2186 O O . HIS A 1 333 ? 52.218 59.024 85.390 1.00 44.07 321 HIS A O 1
ATOM 2193 N N . ARG A 1 334 ? 51.608 57.104 84.416 1.00 42.69 322 ARG A N 1
ATOM 2194 C CA . ARG A 1 334 ? 50.338 57.657 83.968 1.00 42.03 322 ARG A CA 1
ATOM 2195 C C . ARG A 1 334 ? 49.295 57.689 85.046 1.00 42.56 322 ARG A C 1
ATOM 2196 O O . ARG A 1 334 ? 48.363 58.466 84.965 1.00 43.89 322 ARG A O 1
ATOM 2204 N N . ILE A 1 335 ? 49.435 56.833 86.044 1.00 44.28 323 ILE A N 1
ATOM 2205 C CA . ILE A 1 335 ? 48.389 56.665 87.035 1.00 44.53 323 ILE A CA 1
ATOM 2206 C C . ILE A 1 335 ? 48.955 56.665 88.448 1.00 46.32 323 ILE A C 1
ATOM 2207 O O . ILE A 1 335 ? 48.339 56.120 89.360 1.00 49.90 323 ILE A O 1
ATOM 2212 N N . GLY A 1 336 ? 50.127 57.256 88.621 1.00 46.37 324 GLY A N 1
ATOM 2213 C CA . GLY A 1 336 ? 50.764 57.348 89.930 1.00 48.33 324 GLY A CA 1
ATOM 2214 C C . GLY A 1 336 ? 50.850 56.041 90.699 1.00 48.61 324 GLY A C 1
ATOM 2215 O O . GLY A 1 336 ? 50.642 56.022 91.897 1.00 48.96 324 GLY A O 1
ATOM 2216 N N . LEU A 1 337 ? 51.159 54.950 90.021 1.00 48.43 325 LEU A N 1
ATOM 2217 C CA . LEU A 1 337 ? 51.176 53.649 90.683 1.00 50.74 325 LEU A CA 1
ATOM 2218 C C . LEU A 1 337 ? 52.601 53.217 90.793 1.00 49.85 325 LEU A C 1
ATOM 2219 O O . LEU A 1 337 ? 53.306 53.202 89.803 1.00 51.68 325 LEU A O 1
ATOM 2224 N N . THR A 1 338 ? 53.040 52.900 92.007 1.00 51.37 326 THR A N 1
ATOM 2225 C CA . THR A 1 338 ? 54.343 52.261 92.203 1.00 49.98 326 THR A CA 1
ATOM 2226 C C . THR A 1 338 ? 54.115 51.014 93.020 1.00 48.42 326 THR A C 1
ATOM 2227 O O . THR A 1 338 ? 53.423 51.052 94.019 1.00 47.89 326 THR A O 1
ATOM 2231 N N . LEU A 1 339 ? 54.672 49.904 92.540 1.00 50.96 327 LEU A N 1
ATOM 2232 C CA . LEU A 1 339 ? 54.591 48.619 93.185 1.00 49.36 327 LEU A CA 1
ATOM 2233 C C . LEU A 1 339 ? 56.006 48.104 93.348 1.00 51.04 327 LEU A C 1
ATOM 2234 O O . LEU A 1 339 ? 56.787 48.174 92.421 1.00 52.61 327 LEU A O 1
ATOM 2239 N N . GLN A 1 340 ? 56.316 47.559 94.523 1.00 53.42 328 GLN A N 1
ATOM 2240 C CA . GLN A 1 340 ? 57.583 46.869 94.757 1.00 53.82 328 GLN A CA 1
ATOM 2241 C C . GLN A 1 340 ? 57.421 45.411 94.407 1.00 50.21 328 GLN A C 1
ATOM 2242 O O . GLN A 1 340 ? 57.509 44.546 95.267 1.00 48.53 328 GLN A O 1
ATOM 2248 N N . LYS A 1 341 ? 57.216 45.161 93.116 1.00 48.40 329 LYS A N 1
ATOM 2249 C CA . LYS A 1 341 ? 56.931 43.838 92.599 1.00 44.25 329 LYS A CA 1
ATOM 2250 C C . LYS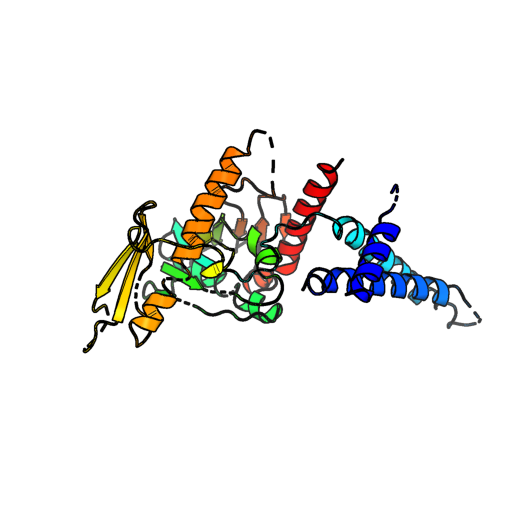 A 1 341 ? 57.590 43.546 91.248 1.00 46.31 329 LYS A C 1
ATOM 2251 O O . LYS A 1 341 ? 57.194 42.607 90.537 1.00 49.90 329 LYS A O 1
ATOM 2257 N N . LEU A 1 342 ? 58.638 44.285 90.919 1.00 45.24 330 LEU A N 1
ATOM 2258 C CA . LEU A 1 342 ? 59.272 44.167 89.625 1.00 45.52 330 LEU A CA 1
ATOM 2259 C C . LEU A 1 342 ? 59.708 42.750 89.304 1.00 47.13 330 LEU A C 1
ATOM 2260 O O . LEU A 1 342 ? 59.523 42.264 88.187 1.00 50.21 330 LEU A O 1
ATOM 2265 N N . ASP A 1 343 ? 60.308 42.078 90.265 1.00 47.10 331 ASP A N 1
ATOM 2266 C CA . ASP A 1 343 ? 60.631 40.682 90.055 1.00 46.99 331 ASP A CA 1
ATOM 2267 C C . ASP A 1 343 ? 59.451 39.915 89.460 1.00 43.57 331 ASP A C 1
ATOM 2268 O O . ASP A 1 343 ? 59.612 39.272 88.435 1.00 48.09 331 ASP A O 1
ATOM 2273 N N . SER A 1 344 ? 58.262 40.024 90.040 1.00 41.76 332 SER A N 1
ATOM 2274 C CA . SER A 1 344 ? 57.125 39.185 89.620 1.00 43.55 332 SER A CA 1
ATOM 2275 C C . SER A 1 344 ? 56.407 39.732 88.384 1.00 44.45 332 SER A C 1
ATOM 2276 O O . SER A 1 344 ? 55.745 38.971 87.666 1.00 43.16 332 SER A O 1
ATOM 2279 N N . ILE A 1 345 ? 56.521 41.051 88.165 1.00 45.36 333 ILE A N 1
ATOM 2280 C CA . ILE A 1 345 ? 55.986 41.700 86.984 1.00 46.95 333 ILE A CA 1
ATOM 2281 C C . ILE A 1 345 ? 56.792 41.308 85.747 1.00 47.81 333 ILE A C 1
ATOM 2282 O O . ILE A 1 345 ? 56.227 40.912 84.739 1.00 50.86 333 ILE A O 1
ATOM 2287 N N . LEU A 1 346 ? 58.107 41.420 85.820 1.00 49.75 334 LEU A N 1
ATOM 2288 C CA . LEU A 1 346 ? 58.967 40.965 84.731 1.00 49.88 334 LEU A CA 1
ATOM 2289 C C . LEU A 1 346 ? 58.856 39.470 84.431 1.00 49.43 334 LEU A C 1
ATOM 2290 O O . LEU A 1 346 ? 59.145 39.043 83.314 1.00 46.77 334 LEU A O 1
ATOM 2295 N N . SER A 1 347 ? 58.430 38.686 85.414 1.00 48.81 335 SER A N 1
ATOM 2296 C CA . SER A 1 347 ? 58.184 37.262 85.202 1.00 50.02 335 SER A CA 1
ATOM 2297 C C . SER A 1 347 ? 56.807 37.005 84.557 1.00 49.37 335 SER A C 1
ATOM 2298 O O . SER A 1 347 ? 56.444 35.859 84.317 1.00 45.87 335 SER A O 1
ATOM 2301 N N . GLY A 1 348 ? 56.035 38.064 84.313 1.00 47.05 336 GLY A N 1
ATOM 2302 C CA . GLY A 1 348 ? 54.770 37.953 83.600 1.00 47.87 336 GLY A CA 1
ATOM 2303 C C . GLY A 1 348 ? 53.530 38.227 84.447 1.00 50.76 336 GLY A C 1
ATOM 2304 O O . GLY A 1 348 ? 52.424 38.164 83.937 1.00 50.62 336 GLY A O 1
ATOM 2305 N N . LYS A 1 349 ? 53.688 38.498 85.739 1.00 52.38 337 LYS A N 1
ATOM 2306 C CA . LYS A 1 349 ? 52.524 38.742 86.579 1.00 54.62 337 LYS A CA 1
ATOM 2307 C C . LYS A 1 349 ? 52.227 40.243 86.484 1.00 55.55 337 LYS A C 1
ATOM 2308 O O . LYS A 1 349 ? 52.575 41.036 87.361 1.00 55.58 337 LYS A O 1
ATOM 2314 N N . LEU A 1 350 ? 51.569 40.612 85.399 1.00 54.47 338 LEU A N 1
ATOM 2315 C CA . LEU A 1 350 ? 51.422 42.006 85.001 1.00 55.85 338 LEU A CA 1
ATOM 2316 C C . LEU A 1 350 ? 49.974 42.519 85.161 1.00 54.57 338 LEU A C 1
ATOM 2317 O O . LEU A 1 350 ? 49.715 43.702 84.974 1.00 52.93 338 LEU A O 1
ATOM 2322 N N . ASP A 1 351 ? 49.076 41.618 85.552 1.00 54.71 339 ASP A N 1
ATOM 2323 C CA . ASP A 1 351 ? 47.661 41.881 85.771 1.00 58.24 339 ASP A CA 1
ATOM 2324 C C . ASP A 1 351 ? 47.354 42.985 86.765 1.00 58.92 339 ASP A C 1
ATOM 2325 O O . ASP A 1 351 ? 46.453 43.789 86.562 1.00 59.77 339 ASP A O 1
ATOM 2330 N N . GLU A 1 352 ? 48.086 42.996 87.868 1.00 59.36 340 GLU A N 1
ATOM 2331 C CA . GLU A 1 352 ? 47.897 44.004 88.880 1.00 60.10 340 GLU A CA 1
ATOM 2332 C C . GLU A 1 352 ? 48.141 45.380 88.250 1.00 57.79 340 GLU A C 1
ATOM 2333 O O . GLU A 1 352 ? 47.351 46.302 88.423 1.00 59.19 340 GLU A O 1
ATOM 2339 N N . VAL A 1 353 ? 49.217 45.502 87.485 1.00 54.49 341 VAL A N 1
ATOM 2340 C CA . VAL A 1 353 ? 49.489 46.737 86.784 1.00 54.51 341 VAL A CA 1
ATOM 2341 C C . VAL A 1 353 ? 48.433 47.075 85.729 1.00 53.96 341 VAL A C 1
ATOM 2342 O O . VAL A 1 353 ? 47.983 48.219 85.647 1.00 56.65 341 VAL A O 1
ATOM 2346 N N . ILE A 1 354 ? 48.018 46.081 84.950 1.00 51.93 342 ILE A N 1
ATOM 2347 C CA . ILE A 1 354 ? 47.045 46.290 83.881 1.00 49.10 342 ILE A CA 1
ATOM 2348 C C . ILE A 1 354 ? 45.666 46.561 84.434 1.00 47.58 342 ILE A C 1
ATOM 2349 O O . ILE A 1 354 ? 44.952 47.413 83.919 1.00 49.53 342 ILE A O 1
ATOM 2354 N N . ASP A 1 355 ? 45.259 45.846 85.472 1.00 49.29 343 ASP A N 1
ATOM 2355 C CA . ASP A 1 355 ? 43.944 46.107 86.078 1.00 45.76 343 ASP A CA 1
ATOM 2356 C C . ASP A 1 355 ? 43.878 47.519 86.688 1.00 43.42 343 ASP A C 1
ATOM 2357 O O . ASP A 1 355 ? 42.837 48.157 86.692 1.00 41.37 343 ASP A O 1
ATOM 2362 N N . ALA A 1 356 ? 44.997 47.999 87.217 1.00 41.61 344 ALA A N 1
ATOM 2363 C CA . ALA A 1 356 ? 45.087 49.360 87.720 1.00 42.18 344 ALA A CA 1
ATOM 2364 C C . ALA A 1 356 ? 44.787 50.349 86.591 1.00 43.92 344 ALA A C 1
ATOM 2365 O O . ALA A 1 356 ? 43.955 51.236 86.747 1.00 47.24 344 ALA A O 1
ATOM 2367 N N . LEU A 1 357 ? 45.477 50.176 85.454 1.00 46.41 345 LEU A N 1
ATOM 2368 C CA . LEU A 1 357 ? 45.317 51.037 84.266 1.00 43.42 345 LEU A CA 1
ATOM 2369 C C . LEU A 1 357 ? 43.901 51.009 83.720 1.00 41.24 345 LEU A C 1
ATOM 2370 O O . LEU A 1 357 ? 43.297 52.065 83.472 1.00 41.80 345 LEU A O 1
ATOM 2375 N N . ILE A 1 358 ? 43.361 49.806 83.566 1.00 40.62 346 ILE A N 1
ATOM 2376 C CA . ILE A 1 358 ? 41.951 49.613 83.115 1.00 39.60 346 ILE A CA 1
ATOM 2377 C C . ILE A 1 358 ? 40.975 50.364 84.011 1.00 38.72 346 ILE A C 1
ATOM 2378 O O . ILE A 1 358 ? 40.072 51.040 83.536 1.00 41.95 346 ILE A O 1
ATOM 2383 N N . LEU A 1 359 ? 41.193 50.285 85.310 1.00 38.43 347 LEU A N 1
ATOM 2384 C CA . LEU A 1 359 ? 40.319 50.924 86.277 1.00 40.16 347 LEU A CA 1
ATOM 2385 C C . LEU A 1 359 ? 40.433 52.430 86.233 1.00 41.41 347 LEU A C 1
ATOM 2386 O O . LEU A 1 359 ? 39.429 53.130 86.328 1.00 42.16 347 LEU A O 1
ATOM 2391 N N . TYR A 1 360 ? 41.665 52.927 86.160 1.00 42.48 348 TYR A N 1
ATOM 2392 C CA . TYR A 1 360 ? 41.898 54.346 85.994 1.00 43.30 348 TYR A CA 1
ATOM 2393 C C . TYR A 1 360 ? 41.136 54.901 84.757 1.00 42.45 348 TYR A C 1
ATOM 2394 O O . TYR A 1 360 ? 40.488 55.945 84.823 1.00 43.91 348 TYR A O 1
ATOM 2403 N N . ASP A 1 361 ? 41.214 54.162 83.653 1.00 41.48 349 ASP A N 1
ATOM 2404 C CA . ASP A 1 361 ? 40.636 54.552 82.378 1.00 43.32 349 ASP A CA 1
ATOM 2405 C C . ASP A 1 361 ? 39.119 54.481 82.449 1.00 43.90 349 ASP A C 1
ATOM 2406 O O . ASP A 1 361 ? 38.424 55.360 81.941 1.00 46.29 349 ASP A O 1
ATOM 2411 N N . GLN A 1 362 ? 38.618 53.427 83.083 1.00 44.19 350 GLN A N 1
ATOM 2412 C CA . GLN A 1 362 ? 37.204 53.228 83.233 1.00 45.61 350 GLN A CA 1
ATOM 2413 C C . GLN A 1 362 ? 36.632 54.246 84.180 1.00 45.34 350 GLN A C 1
ATOM 2414 O O . GLN A 1 362 ? 35.542 54.736 83.957 1.00 43.40 350 GLN A O 1
ATOM 2420 N N . THR A 1 363 ? 37.370 54.586 85.228 1.00 48.05 351 THR A N 1
ATOM 2421 C CA . THR A 1 363 ? 36.914 55.649 86.143 1.00 49.32 351 THR A CA 1
ATOM 2422 C C . THR A 1 363 ? 36.847 57.004 85.410 1.00 50.85 351 THR A C 1
ATOM 2423 O O . THR A 1 363 ? 35.896 57.749 85.559 1.00 51.04 351 THR A O 1
ATOM 2427 N N . GLN A 1 364 ? 37.886 57.300 84.635 1.00 54.99 352 GLN A N 1
ATOM 2428 C CA . GLN A 1 364 ? 37.956 58.485 83.776 1.00 57.98 352 GLN A CA 1
ATOM 2429 C C . GLN A 1 364 ? 36.744 58.503 82.860 1.00 58.25 352 GLN A C 1
ATOM 2430 O O . GLN A 1 364 ? 35.980 59.463 82.866 1.00 58.23 352 GLN A O 1
ATOM 2436 N N . LYS A 1 365 ? 36.560 57.427 82.090 1.00 59.41 353 LYS A N 1
ATOM 2437 C CA . LYS A 1 365 ? 35.452 57.336 81.109 1.00 60.88 353 LYS A CA 1
ATOM 2438 C C . LYS A 1 365 ? 34.069 57.460 81.738 1.00 60.98 353 LYS A C 1
ATOM 2439 O O . LYS A 1 365 ? 33.174 58.065 81.161 1.00 63.00 353 LYS A O 1
ATOM 2445 N N . LEU A 1 366 ? 33.903 56.879 82.917 1.00 62.23 354 LEU A N 1
ATOM 2446 C CA . LEU A 1 366 ? 32.654 56.947 83.656 1.00 64.56 354 LEU A CA 1
ATOM 2447 C C . LEU A 1 366 ? 32.352 58.372 84.127 1.00 66.59 354 LEU A C 1
ATOM 2448 O O . LEU A 1 366 ? 31.218 58.835 84.036 1.00 67.52 354 LEU A O 1
ATOM 2453 N N . GLU A 1 367 ? 33.370 59.054 84.644 1.00 68.96 355 GLU A N 1
ATOM 2454 C CA . GLU A 1 367 ? 33.206 60.407 85.169 1.00 71.10 355 GLU A CA 1
ATOM 2455 C C . GLU A 1 367 ? 32.870 61.398 84.055 1.00 72.34 355 GLU A C 1
ATOM 2456 O O . GLU A 1 367 ? 31.946 62.202 84.204 1.00 71.77 355 GLU A O 1
ATOM 2462 N N . GLU A 1 368 ? 33.599 61.321 82.939 1.00 74.04 356 GLU A N 1
ATOM 2463 C CA . GLU A 1 368 ? 33.331 62.174 81.768 1.00 75.81 356 GLU A CA 1
ATOM 2464 C C . GLU A 1 368 ? 31.972 61.861 81.140 1.00 76.19 356 GLU A C 1
ATOM 2465 O O . GLU A 1 368 ? 31.386 62.714 80.470 1.00 77.38 356 GLU A O 1
ATOM 2471 N N . LEU A 1 369 ? 31.453 60.657 81.387 1.00 75.84 357 LEU A N 1
ATOM 2472 C CA . LEU A 1 369 ? 30.082 60.314 80.995 1.00 75.04 357 LEU A CA 1
ATOM 2473 C C . LEU A 1 369 ? 29.078 60.787 82.062 1.00 74.41 357 LEU A C 1
ATOM 2474 O O . LEU A 1 369 ? 28.213 60.022 82.484 1.00 73.97 357 LEU A O 1
ATOM 2479 N N . ASN A 1 370 ? 29.209 62.043 82.496 1.00 74.02 358 ASN A N 1
ATOM 2480 C CA . ASN A 1 370 ? 28.248 62.680 83.406 1.00 74.20 358 ASN A CA 1
ATOM 2481 C C . ASN A 1 370 ? 28.053 64.147 83.042 1.00 73.75 358 ASN A C 1
ATOM 2482 O O . ASN A 1 370 ? 27.110 64.499 82.337 1.00 72.56 358 ASN A O 1
#

Sequence (311 aa):
HHNIYDQLQAVEDRYEELREEANSRETVAVYREYKQVVQNIADAQEPELEEAKEELKNSKVAKEEYEEKLRFLLLPKDPNDDKNIILEIRGAAGGDEAALFAGDLLNYQKYAENQGWKFEVEASANGVGGLKEVVAVSGQSVYSKLKYESGAHRVQRVPVTESQGRVHTSTATVLVPEVEEVEYEIDPKDLRVDIYHAKVATAVRIIHLPTNIKVEQEERTQQKNRDKAKIIRARVADHFAQIAQDEQDATVGTGDRSERIRTYNFPQNRVTDHRIGLTLQKLDSILSGKLDEVIDALILYDQTQKLEELN

Foldseek 3Di:
DPDLLVVLVVLVVVLVVHVCVLVSVVSVVLSVVLVVLVVLLVVCVVVVVVCVVVSNVVSVVVNVVSVLVRLLSPFDDDPLQFAWKKKKKAWDPFPQVSQQVSVLVVLLVLQLVVVVWDKAKPWDAPPPNGTRMIIIIDDGRNCNQCVLQQAKEKEWAQDPPHDPGHTTITIMGMHMGQADCVRFPDDCVQWDWDFADCVGGQKIWIARNVVRDIAIHPDPHNVVNVVVSSVVRNVVVVVVVLVVVVVPPCDFDPSDRHDHQWYQYPVQCWIAGVRQGDIDSPNVVVSNNPCCVVRVSVSSVVSVVSSVVVD